Protein AF-A0A6C0J4E0-F1 (afdb_monomer_lite)

pLDDT: mean 93.94, std 6.94, range [52.5, 98.69]

Organism: NCBI:txid1070528

Foldseek 3Di:
DQPDDDDDPQAAEEECDLVCCPPPRHHYNVCLHQLNFDFAPPLFPPADTAGGLLLVLQLQFAAPVQADPVRHGDPVSVVLSNVSSVDNGRDNHSDDPVVCVVRPDSLFGPFGWTAANVRHIATHGPLLSVLVSLVSSLVGVCPDPSLVVVLVCVVVVGHYDYDDDQDDDDPDQLCLSNDPVGDCDSSSSSVQVNPPPDPCPHNSNVVCVVPVVRPND

Radius of gyration: 17.71 Å; chains: 1; bounding box: 44×33×49 Å

Structure (mmCIF, N/CA/C/O backbone):
data_AF-A0A6C0J4E0-F1
#
_entry.id   AF-A0A6C0J4E0-F1
#
loop_
_atom_site.group_PDB
_atom_site.id
_atom_site.type_symbol
_atom_site.label_atom_id
_atom_site.label_alt_id
_atom_site.label_comp_id
_atom_site.label_asym_id
_atom_site.label_entity_id
_atom_site.label_seq_id
_atom_site.pdbx_PDB_ins_code
_atom_site.Cartn_x
_atom_site.Cartn_y
_atom_site.Cartn_z
_atom_site.occupancy
_atom_site.B_iso_or_equiv
_atom_site.auth_seq_id
_atom_site.auth_comp_id
_atom_site.auth_asym_id
_atom_site.auth_atom_id
_atom_site.pdbx_PDB_model_num
ATOM 1 N N . MET A 1 1 ? 11.889 3.993 15.673 1.00 52.50 1 MET A N 1
ATOM 2 C CA . MET A 1 1 ? 10.922 3.679 16.752 1.00 52.50 1 MET A CA 1
ATOM 3 C C . MET A 1 1 ? 9.775 4.676 16.636 1.00 52.50 1 MET A C 1
ATOM 5 O O . MET A 1 1 ? 10.080 5.827 16.351 1.00 52.50 1 MET A O 1
ATOM 9 N N . ILE A 1 2 ? 8.501 4.274 16.756 1.00 63.59 2 ILE A N 1
ATOM 10 C CA . ILE A 1 2 ? 7.420 5.275 16.875 1.00 63.59 2 ILE A CA 1
ATOM 11 C C . ILE A 1 2 ? 7.646 5.957 18.225 1.00 63.59 2 ILE A C 1
ATOM 13 O O . ILE A 1 2 ? 7.682 5.264 19.242 1.00 63.59 2 ILE A O 1
ATOM 17 N N . LYS A 1 3 ? 7.894 7.274 18.226 1.00 65.75 3 LYS A N 1
ATOM 18 C CA . LYS A 1 3 ? 7.983 8.061 19.468 1.00 65.75 3 LYS A CA 1
ATOM 19 C C . LYS A 1 3 ? 6.662 7.913 20.227 1.00 65.75 3 LYS A C 1
ATOM 21 O O . LYS A 1 3 ? 5.637 7.745 19.576 1.00 65.75 3 LYS A O 1
ATOM 26 N N . ASN A 1 4 ? 6.687 7.954 21.562 1.00 75.31 4 ASN A N 1
ATOM 27 C CA . ASN A 1 4 ? 5.479 7.832 22.388 1.00 75.31 4 ASN A CA 1
ATOM 28 C C . ASN A 1 4 ? 4.365 8.717 21.811 1.00 75.31 4 ASN A C 1
ATOM 30 O O . ASN A 1 4 ? 4.537 9.940 21.793 1.00 75.31 4 ASN A O 1
ATOM 34 N N . PRO A 1 5 ? 3.297 8.122 21.250 1.00 77.38 5 PRO A N 1
ATOM 35 C CA . PRO A 1 5 ? 2.274 8.902 20.586 1.00 77.38 5 PRO A CA 1
ATOM 36 C C . PRO A 1 5 ? 1.629 9.829 21.602 1.00 77.38 5 PRO A C 1
ATOM 38 O O . PRO A 1 5 ? 1.446 9.468 22.766 1.00 77.38 5 PRO A O 1
ATOM 41 N N . LYS A 1 6 ? 1.303 11.043 21.162 1.00 80.12 6 LYS A N 1
ATOM 42 C CA . LYS A 1 6 ? 0.608 12.000 22.012 1.00 80.12 6 LYS A CA 1
ATOM 43 C C . LYS A 1 6 ? -0.726 11.380 22.425 1.00 80.12 6 LYS A C 1
ATOM 45 O O . LYS A 1 6 ? -1.528 11.027 21.566 1.00 80.12 6 LYS A O 1
ATOM 50 N N . TYR A 1 7 ? -0.950 11.249 23.728 1.00 84.62 7 TYR A N 1
ATOM 51 C CA . TYR A 1 7 ? -2.262 10.886 24.241 1.00 84.62 7 TYR A CA 1
ATOM 52 C C . TYR A 1 7 ? -3.247 12.014 23.921 1.00 84.62 7 TYR A C 1
ATOM 54 O O . TYR A 1 7 ? -2.979 13.183 24.214 1.00 84.62 7 TYR A O 1
ATOM 62 N N . ILE A 1 8 ? -4.367 11.659 23.298 1.00 89.31 8 ILE A N 1
ATOM 63 C CA . ILE A 1 8 ? -5.458 12.578 22.985 1.00 89.31 8 ILE A CA 1
ATOM 64 C C . ILE A 1 8 ? -6.643 12.139 23.838 1.00 89.31 8 ILE A C 1
ATOM 66 O O . ILE A 1 8 ? -7.128 11.016 23.707 1.00 89.31 8 ILE A O 1
ATOM 70 N N . VAL A 1 9 ? -7.080 13.012 24.747 1.00 91.50 9 VAL A N 1
ATOM 71 C CA . VAL A 1 9 ? -8.207 12.729 25.644 1.00 91.50 9 VAL A CA 1
ATOM 72 C C . VAL A 1 9 ? -9.435 12.359 24.812 1.00 91.50 9 VAL A C 1
ATOM 74 O O . VAL A 1 9 ? -9.783 13.066 23.869 1.00 91.50 9 VAL A O 1
ATOM 77 N N . GLY A 1 10 ? -10.078 11.244 25.162 1.00 93.81 10 GLY A N 1
ATOM 78 C CA . GLY A 1 10 ? -11.272 10.750 24.472 1.00 93.81 10 GLY A CA 1
ATOM 79 C C . GLY A 1 10 ? -11.001 9.915 23.217 1.00 93.81 10 GLY A C 1
ATOM 80 O O . GLY A 1 10 ? -11.966 9.510 22.572 1.00 93.81 10 GLY A O 1
ATOM 81 N N . TYR A 1 11 ? -9.734 9.635 22.883 1.00 96.44 11 TYR A N 1
ATOM 82 C CA . TYR A 1 11 ? -9.351 8.784 21.754 1.00 96.44 11 TYR A CA 1
ATOM 83 C C . TYR A 1 11 ? -8.631 7.512 22.209 1.00 96.44 11 TYR A C 1
ATOM 85 O O . TYR A 1 11 ? -7.735 7.540 23.054 1.00 96.44 11 TYR A O 1
ATOM 93 N N . LEU A 1 12 ? -8.980 6.392 21.580 1.00 96.50 12 LEU A N 1
ATOM 94 C CA . LEU A 1 12 ? -8.250 5.135 21.677 1.00 96.50 12 LEU A CA 1
ATOM 95 C C . LEU A 1 12 ? -7.149 5.106 20.614 1.00 96.50 12 LEU A C 1
ATOM 97 O O . LEU A 1 12 ? -7.438 5.131 19.418 1.00 96.50 12 LEU A O 1
ATOM 101 N N . ASN A 1 13 ? -5.889 4.993 21.035 1.00 96.38 13 ASN A N 1
ATOM 102 C CA . ASN A 1 13 ? -4.791 4.746 20.102 1.00 96.38 13 ASN A CA 1
ATOM 103 C C . ASN A 1 13 ? -4.938 3.363 19.457 1.00 96.38 13 ASN A C 1
ATOM 105 O O . ASN A 1 13 ? -5.142 2.369 20.154 1.00 96.38 13 ASN A O 1
ATOM 109 N N . VAL A 1 14 ? -4.783 3.300 18.139 1.00 97.12 14 VAL A N 1
ATOM 110 C CA . VAL A 1 14 ? -4.830 2.082 17.327 1.00 97.12 14 VAL A CA 1
ATOM 111 C C . VAL A 1 14 ? -3.492 1.922 16.617 1.00 97.12 14 VAL A C 1
ATOM 113 O O . VAL A 1 14 ? -3.022 2.849 15.962 1.00 97.12 14 VAL A O 1
ATOM 116 N N . PHE A 1 15 ? -2.875 0.749 16.732 1.00 96.88 15 PHE A N 1
ATOM 117 C CA . PHE A 1 15 ? -1.539 0.468 16.212 1.00 96.88 15 PHE A CA 1
ATOM 118 C C . PHE A 1 15 ? -1.577 -0.663 15.169 1.00 96.88 15 PHE A C 1
ATOM 120 O O . PHE A 1 15 ? -1.377 -1.828 15.531 1.00 96.88 15 PHE A O 1
ATOM 127 N N . PRO A 1 16 ? -1.769 -0.349 13.872 1.00 96.56 16 PRO A N 1
ATOM 128 C CA . PRO A 1 16 ? -1.853 -1.358 12.809 1.00 96.56 16 PRO A CA 1
ATOM 129 C C . PRO A 1 16 ? -0.488 -1.946 12.412 1.00 96.56 16 PRO A C 1
ATOM 131 O O . PRO A 1 16 ? -0.392 -2.840 11.577 1.00 96.56 16 PRO A O 1
ATOM 134 N N . ASN A 1 17 ? 0.608 -1.450 12.989 1.00 94.81 17 ASN A N 1
ATOM 135 C CA . ASN A 1 17 ? 1.957 -1.795 12.551 1.00 94.81 17 ASN A CA 1
ATOM 136 C C . ASN A 1 17 ? 2.414 -3.121 13.178 1.00 94.81 17 ASN A C 1
ATOM 138 O O . ASN A 1 17 ? 2.298 -3.322 14.387 1.00 94.81 17 ASN A O 1
ATOM 142 N N . TYR A 1 18 ? 3.062 -3.970 12.371 1.00 92.38 18 TYR A N 1
ATOM 143 C CA . TYR A 1 18 ? 3.492 -5.335 12.719 1.00 92.38 18 TYR A CA 1
ATOM 144 C C . TYR A 1 18 ? 4.122 -5.503 14.116 1.00 92.38 18 TYR A C 1
ATOM 146 O O . TYR A 1 18 ? 3.858 -6.471 14.819 1.00 92.38 18 TYR A O 1
ATOM 154 N N . ARG A 1 19 ? 4.965 -4.553 14.542 1.00 91.31 19 ARG A N 1
ATOM 155 C CA . ARG A 1 19 ? 5.743 -4.645 15.793 1.00 91.31 19 ARG A CA 1
ATOM 156 C C . ARG A 1 19 ? 5.019 -4.126 17.039 1.00 91.31 19 ARG A C 1
ATOM 158 O O . ARG A 1 19 ? 5.605 -4.147 18.115 1.00 91.31 19 ARG A O 1
ATOM 165 N N . HIS A 1 20 ? 3.798 -3.612 16.914 1.00 91.62 20 HIS A N 1
ATOM 166 C CA . HIS A 1 20 ? 3.123 -2.890 17.999 1.00 91.62 20 HIS A CA 1
ATOM 167 C C . HIS A 1 20 ? 1.915 -3.631 18.580 1.00 91.62 20 HIS A C 1
ATOM 169 O O . HIS A 1 20 ? 1.164 -3.047 19.354 1.00 91.62 20 HIS A O 1
ATOM 175 N N . ASN A 1 21 ? 1.766 -4.926 18.283 1.00 92.69 21 ASN A N 1
ATOM 176 C CA . ASN A 1 21 ? 0.637 -5.717 18.774 1.00 92.69 21 ASN A CA 1
ATOM 177 C C . ASN A 1 21 ? 0.556 -5.789 20.311 1.00 92.69 21 ASN A C 1
ATOM 179 O O . ASN A 1 21 ? -0.525 -5.841 20.879 1.00 92.69 21 ASN A O 1
ATOM 183 N N . ALA A 1 22 ? 1.706 -5.771 20.994 1.00 92.31 22 ALA A N 1
ATOM 184 C CA . ALA A 1 22 ? 1.793 -5.911 22.450 1.00 92.31 22 ALA A CA 1
ATOM 185 C C . ALA A 1 22 ? 1.765 -4.575 23.222 1.00 92.31 22 ALA A C 1
ATOM 187 O O . ALA A 1 22 ? 2.018 -4.566 24.431 1.00 92.31 22 ALA A O 1
ATOM 188 N N . ARG A 1 23 ? 1.508 -3.443 22.547 1.00 90.56 23 ARG A N 1
ATOM 189 C CA . ARG A 1 23 ? 1.442 -2.132 23.207 1.00 90.56 23 ARG A CA 1
ATOM 190 C C . ARG A 1 23 ? 0.333 -2.110 24.260 1.00 90.56 23 ARG A C 1
ATOM 192 O O . ARG A 1 23 ? -0.728 -2.691 24.069 1.00 90.56 23 ARG A O 1
ATOM 199 N N . LYS A 1 24 ? 0.609 -1.460 25.392 1.00 91.56 24 LYS A N 1
ATOM 200 C CA . LYS A 1 24 ? -0.319 -1.353 26.534 1.00 91.56 24 LYS A CA 1
ATOM 201 C C . LYS A 1 24 ? -1.091 -0.035 26.557 1.00 91.56 24 LYS A C 1
ATOM 203 O O . LYS A 1 24 ? -2.079 0.078 27.266 1.00 91.56 24 LYS A O 1
ATOM 208 N N . ASP A 1 25 ? -0.649 0.941 25.774 1.00 91.88 25 ASP A N 1
ATOM 209 C CA . ASP A 1 25 ? -1.195 2.296 25.673 1.00 91.88 25 ASP A CA 1
ATOM 210 C C . ASP A 1 25 ? -2.172 2.468 24.494 1.00 91.88 25 ASP A C 1
ATOM 212 O O . ASP A 1 25 ? -2.360 3.571 23.978 1.00 91.88 25 ASP A O 1
ATOM 216 N N . GLY A 1 26 ? -2.777 1.370 24.039 1.00 94.25 26 GLY A N 1
ATOM 217 C CA . GLY A 1 26 ? -3.790 1.357 22.990 1.00 94.25 26 GLY A CA 1
ATOM 218 C C . GLY A 1 26 ? -4.072 -0.050 22.479 1.00 94.25 26 GLY A C 1
ATOM 219 O O . GLY A 1 26 ? -3.689 -1.043 23.094 1.00 94.25 26 GLY A O 1
ATOM 220 N N . TYR A 1 27 ? -4.754 -0.123 21.343 1.00 96.31 27 TYR A N 1
ATOM 221 C CA . TYR A 1 27 ? -5.160 -1.363 20.701 1.00 96.31 27 TYR A CA 1
ATOM 222 C C . TYR A 1 27 ? -4.174 -1.748 19.594 1.00 96.31 27 TYR A C 1
ATOM 224 O O . TYR A 1 27 ? -4.020 -1.031 18.604 1.00 96.31 27 TYR A O 1
ATOM 232 N N . GLY A 1 28 ? -3.484 -2.873 19.774 1.00 97.00 28 GLY A N 1
ATOM 233 C CA . GLY A 1 28 ? -2.619 -3.464 18.757 1.00 97.00 28 GLY A CA 1
ATOM 234 C C . GLY A 1 28 ? -3.421 -4.299 17.761 1.00 97.00 28 GLY A C 1
ATOM 235 O O . GLY A 1 28 ? -4.210 -5.146 18.166 1.00 97.00 28 GLY A O 1
ATOM 236 N N . CYS A 1 29 ? -3.205 -4.067 16.468 1.00 97.00 29 CYS A N 1
ATOM 237 C CA . CYS A 1 29 ? -3.894 -4.773 15.389 1.00 97.00 29 CYS A CA 1
ATOM 238 C C . CYS A 1 29 ? -2.925 -5.117 14.252 1.00 97.00 29 CYS A C 1
ATOM 240 O O . CYS A 1 29 ? -3.114 -4.725 13.103 1.00 97.00 29 CYS A O 1
ATOM 242 N N . SER A 1 30 ? -1.854 -5.855 14.568 1.00 96.44 30 SER A N 1
ATOM 243 C CA . SER A 1 30 ? -0.789 -6.161 13.599 1.00 96.44 30 SER A CA 1
ATOM 244 C C . SER A 1 30 ? -1.252 -6.952 12.372 1.00 96.44 30 SER A C 1
ATOM 246 O O . SER A 1 30 ? -0.547 -6.936 11.369 1.00 96.44 30 SER A O 1
ATOM 248 N N . GLU A 1 31 ? -2.418 -7.608 12.423 1.00 97.25 31 GLU A N 1
ATOM 249 C CA . GLU A 1 31 ? -3.055 -8.249 11.258 1.00 97.25 31 GLU A CA 1
ATOM 250 C C . GLU A 1 31 ? -3.329 -7.249 10.123 1.00 97.25 31 GLU A C 1
ATOM 252 O O . GLU A 1 31 ? -3.299 -7.628 8.960 1.00 97.25 31 GLU A O 1
ATOM 257 N N . LEU A 1 32 ? -3.529 -5.968 10.455 1.00 98.12 32 LEU A N 1
ATOM 258 C CA . LEU A 1 32 ? -3.713 -4.872 9.498 1.00 98.12 32 LEU A CA 1
ATOM 259 C C . LEU A 1 32 ? -2.393 -4.351 8.920 1.00 98.12 32 LEU A C 1
ATOM 261 O O . LEU A 1 32 ? -2.387 -3.404 8.133 1.00 98.12 32 LEU A O 1
ATOM 265 N N . SER A 1 33 ? -1.253 -4.919 9.310 1.00 97.81 33 SER A N 1
ATOM 266 C CA . SER A 1 33 ? 0.028 -4.506 8.758 1.00 97.81 33 SER A CA 1
ATOM 267 C C . SER A 1 33 ? 0.192 -5.059 7.339 1.00 97.81 33 SER A C 1
ATOM 269 O O . SER A 1 33 ? -0.024 -6.252 7.137 1.00 97.81 33 SER A O 1
ATOM 271 N N . PRO A 1 34 ? 0.729 -4.287 6.378 1.00 97.69 34 PRO A N 1
ATOM 272 C CA . PRO A 1 34 ? 1.110 -4.806 5.053 1.00 97.69 34 PRO A CA 1
ATOM 273 C C . PRO A 1 34 ? 2.087 -5.990 5.110 1.00 97.69 34 PRO A C 1
ATOM 275 O O . PRO A 1 34 ? 2.207 -6.773 4.174 1.00 97.69 34 PRO A O 1
ATOM 278 N N . LYS A 1 35 ? 2.796 -6.123 6.233 1.00 97.38 35 LYS A N 1
ATOM 279 C CA . LYS A 1 35 ? 3.703 -7.231 6.542 1.00 97.38 35 LYS A CA 1
ATOM 280 C C . LYS A 1 35 ? 2.989 -8.538 6.895 1.00 97.38 35 LYS A C 1
ATOM 282 O O . LYS A 1 35 ? 3.624 -9.586 6.865 1.00 97.38 35 LYS A O 1
ATOM 287 N N . SER A 1 36 ? 1.716 -8.451 7.267 1.00 97.69 36 SER A N 1
ATOM 288 C CA . SER A 1 36 ? 0.845 -9.567 7.639 1.00 97.69 36 SER A CA 1
ATOM 289 C C . SER A 1 36 ? -0.202 -9.864 6.569 1.00 97.69 36 SER A C 1
ATOM 291 O O . SER A 1 36 ? -0.572 -11.020 6.406 1.00 97.69 36 SER A O 1
ATOM 293 N N . LEU A 1 37 ? -0.661 -8.843 5.842 1.00 98.44 37 LEU A N 1
ATOM 294 C CA . LEU A 1 37 ? -1.637 -8.988 4.765 1.00 98.44 37 LEU A CA 1
ATOM 295 C C . LEU A 1 37 ? -1.020 -9.722 3.569 1.00 98.44 37 LEU A C 1
ATOM 297 O O . LEU A 1 37 ? 0.027 -9.319 3.064 1.00 98.44 37 LEU A O 1
ATOM 301 N N . GLY A 1 38 ? -1.679 -10.779 3.108 1.00 97.25 38 GLY A N 1
ATOM 302 C CA . GLY A 1 38 ? -1.293 -11.586 1.955 1.00 97.25 38 GLY A CA 1
ATOM 303 C C . GLY A 1 38 ? -1.903 -12.988 2.030 1.00 97.25 38 GLY A C 1
ATOM 304 O O . GLY A 1 38 ? -2.552 -13.313 3.028 1.00 97.25 38 GLY A O 1
ATOM 305 N N . PRO A 1 39 ? -1.676 -13.840 1.019 1.00 98.25 39 PRO A N 1
ATOM 306 C CA . PRO A 1 39 ? -0.889 -13.585 -0.195 1.00 98.25 39 PRO A CA 1
ATOM 307 C C . PRO A 1 39 ? -1.572 -12.627 -1.196 1.00 98.25 39 PRO A C 1
ATOM 309 O O . PRO A 1 39 ? -2.740 -12.289 -1.037 1.00 98.25 39 PRO A O 1
ATOM 312 N N . ILE A 1 40 ? -0.828 -12.179 -2.216 1.00 98.19 40 ILE A N 1
ATOM 313 C CA . ILE A 1 40 ? -1.311 -11.334 -3.323 1.00 98.19 40 ILE A CA 1
ATOM 314 C C . ILE A 1 40 ? -1.291 -12.112 -4.639 1.00 98.19 40 ILE A C 1
ATOM 316 O O . ILE A 1 40 ? -0.234 -12.284 -5.257 1.00 98.19 40 ILE A O 1
ATOM 320 N N . GLU A 1 41 ? -2.471 -12.530 -5.086 1.00 96.06 41 GLU A N 1
ATOM 321 C CA . GLU A 1 41 ? -2.688 -13.157 -6.391 1.00 96.06 41 GLU A CA 1
ATOM 322 C C . GLU A 1 41 ? -2.877 -12.078 -7.465 1.00 96.06 41 GLU A C 1
ATOM 324 O O . GLU A 1 41 ? -3.982 -11.624 -7.741 1.00 96.06 41 GLU A O 1
ATOM 329 N N . HIS A 1 42 ? -1.768 -11.621 -8.050 1.00 94.69 42 HIS A N 1
ATOM 330 C CA . HIS A 1 42 ? -1.764 -10.491 -8.988 1.00 94.69 42 HIS A CA 1
ATOM 331 C C . HIS A 1 42 ? -1.817 -10.887 -10.473 1.00 94.69 42 HIS A C 1
ATOM 333 O O . HIS A 1 42 ? -1.847 -10.003 -11.323 1.00 94.69 42 HIS A O 1
ATOM 339 N N . ASN A 1 43 ? -1.740 -12.183 -10.799 1.00 93.50 43 ASN A N 1
ATOM 340 C CA . ASN A 1 43 ? -1.833 -12.729 -12.166 1.00 93.50 43 ASN A CA 1
ATOM 341 C C . ASN A 1 43 ? -0.879 -12.111 -13.214 1.00 93.50 43 ASN A C 1
ATOM 343 O O . ASN A 1 43 ? -1.136 -12.181 -14.411 1.00 93.50 43 ASN A O 1
ATOM 347 N N . MET A 1 44 ? 0.249 -11.535 -12.782 1.00 95.25 44 MET A N 1
ATOM 348 C CA . MET A 1 44 ? 1.240 -10.975 -13.710 1.00 95.25 44 MET A CA 1
ATOM 349 C C . MET A 1 44 ? 2.066 -12.127 -14.290 1.00 95.25 44 MET A C 1
ATOM 351 O O . MET A 1 44 ? 2.589 -12.928 -13.506 1.00 95.25 44 MET A O 1
ATOM 355 N N . PRO A 1 45 ? 2.235 -12.211 -15.619 1.00 94.56 45 PRO A N 1
ATOM 356 C CA . PRO A 1 45 ? 2.979 -13.297 -16.242 1.00 94.56 45 PRO A CA 1
ATOM 357 C C . PRO A 1 45 ? 4.439 -13.312 -15.778 1.00 94.56 45 PRO A C 1
ATOM 359 O O . PRO A 1 45 ? 5.071 -12.274 -15.588 1.00 94.56 45 PRO A O 1
ATOM 362 N N . GLY A 1 46 ? 4.977 -14.517 -15.571 1.00 93.06 46 GLY A N 1
ATOM 363 C CA . GLY A 1 46 ? 6.374 -14.721 -15.173 1.00 93.06 46 GLY A CA 1
ATOM 364 C C . GLY A 1 46 ? 6.718 -14.318 -13.732 1.00 93.06 46 GLY A C 1
ATOM 365 O O . GLY A 1 46 ? 7.874 -14.451 -13.333 1.00 93.06 46 GLY A O 1
ATOM 366 N N . LEU A 1 47 ? 5.748 -13.860 -12.931 1.00 96.56 47 LEU A N 1
ATOM 367 C CA . LEU A 1 47 ? 5.948 -13.520 -11.522 1.00 96.56 47 LEU A CA 1
ATOM 368 C C . LEU A 1 47 ? 5.135 -14.448 -10.607 1.00 96.56 47 LEU A C 1
ATOM 370 O O . LEU A 1 47 ? 3.952 -14.674 -10.859 1.00 96.56 47 LEU A O 1
ATOM 374 N N . PRO A 1 48 ? 5.737 -14.981 -9.529 1.00 97.62 48 PRO A N 1
ATOM 375 C CA . PRO A 1 48 ? 5.011 -15.793 -8.562 1.00 97.62 48 PRO A CA 1
ATOM 376 C C . PRO A 1 48 ? 4.109 -14.919 -7.688 1.00 97.62 48 PRO A C 1
ATOM 378 O O . PRO A 1 48 ? 4.391 -13.742 -7.492 1.00 97.62 48 PRO A O 1
ATOM 381 N N . THR A 1 49 ? 3.100 -15.524 -7.063 1.00 98.00 49 THR A N 1
ATOM 382 C CA . THR A 1 49 ? 2.314 -14.878 -5.999 1.00 98.00 49 THR A CA 1
ATOM 383 C C . THR A 1 49 ? 3.232 -14.269 -4.934 1.00 98.00 49 THR A C 1
ATOM 385 O O . THR A 1 49 ? 4.150 -14.932 -4.440 1.00 98.00 49 THR A O 1
ATOM 388 N N . ALA A 1 50 ? 2.972 -13.018 -4.551 1.00 98.25 50 ALA A N 1
ATOM 389 C CA . ALA A 1 50 ? 3.703 -12.375 -3.466 1.00 98.25 50 ALA A CA 1
ATOM 390 C C . ALA A 1 50 ? 3.107 -12.789 -2.115 1.00 98.25 50 ALA A C 1
ATOM 392 O O . ALA A 1 50 ? 1.912 -12.632 -1.881 1.00 98.25 50 ALA A O 1
ATOM 393 N N . LEU A 1 51 ? 3.928 -13.298 -1.196 1.00 98.31 51 LEU A N 1
ATOM 394 C CA . LEU A 1 51 ? 3.428 -13.867 0.064 1.00 98.31 51 LEU A CA 1
ATOM 395 C C . LEU A 1 51 ? 2.907 -12.826 1.066 1.00 98.31 51 LEU A C 1
ATOM 397 O O . LEU A 1 51 ? 2.259 -13.193 2.041 1.00 98.31 51 LEU A O 1
ATOM 401 N N . ASN A 1 52 ? 3.204 -11.544 0.853 1.00 98.31 52 ASN A N 1
ATOM 402 C CA . ASN A 1 52 ? 2.660 -10.435 1.630 1.00 98.31 52 ASN A CA 1
ATOM 403 C C . ASN A 1 52 ? 2.654 -9.136 0.810 1.00 98.31 52 ASN A C 1
ATOM 405 O O . ASN A 1 52 ? 3.453 -8.967 -0.118 1.00 98.31 52 ASN A O 1
ATOM 409 N N . LEU A 1 53 ? 1.771 -8.213 1.186 1.00 98.38 53 LEU A N 1
ATOM 410 C CA . LEU A 1 53 ? 1.570 -6.922 0.533 1.00 98.38 53 LEU A CA 1
ATOM 411 C C . LEU A 1 53 ? 2.821 -6.035 0.589 1.00 98.38 53 LEU A C 1
ATOM 413 O O . LEU A 1 53 ? 3.124 -5.332 -0.374 1.00 98.38 53 LEU A O 1
ATOM 417 N N . GLU A 1 54 ? 3.580 -6.081 1.687 1.00 97.69 54 GLU A N 1
ATOM 418 C CA . GLU A 1 54 ? 4.841 -5.342 1.798 1.00 97.69 54 GLU A CA 1
ATOM 419 C C . GLU A 1 54 ? 5.824 -5.773 0.698 1.00 97.69 54 GLU A C 1
ATOM 421 O O . GLU A 1 54 ? 6.314 -4.933 -0.054 1.00 97.69 54 GLU A O 1
ATOM 426 N N . ASN A 1 55 ? 6.077 -7.073 0.540 1.00 98.12 55 ASN A N 1
ATOM 427 C CA . ASN A 1 55 ? 6.980 -7.579 -0.492 1.00 98.12 55 ASN A CA 1
ATOM 428 C C . ASN A 1 55 ? 6.425 -7.331 -1.899 1.00 98.12 55 ASN A C 1
ATOM 430 O O . ASN A 1 55 ? 7.188 -6.936 -2.781 1.00 98.12 55 ASN A O 1
ATOM 434 N N . PHE A 1 56 ? 5.114 -7.492 -2.104 1.00 98.19 56 PHE A N 1
ATOM 435 C CA . PHE A 1 56 ? 4.464 -7.143 -3.369 1.00 98.19 56 PHE A CA 1
ATOM 436 C C . PHE A 1 56 ? 4.802 -5.708 -3.798 1.00 98.19 56 PHE A C 1
ATOM 438 O O . PHE A 1 56 ? 5.275 -5.483 -4.916 1.00 98.19 56 PHE A O 1
ATOM 445 N N . HIS A 1 57 ? 4.647 -4.757 -2.874 1.00 96.81 57 HIS A N 1
ATOM 446 C CA . HIS A 1 57 ? 4.889 -3.342 -3.118 1.00 96.81 57 HIS A CA 1
ATOM 447 C C . HIS A 1 57 ? 6.381 -2.995 -3.228 1.00 96.81 57 HIS A C 1
ATOM 449 O O . HIS A 1 57 ? 6.782 -2.298 -4.157 1.00 96.81 57 HIS A O 1
ATOM 455 N N . GLN A 1 58 ? 7.234 -3.476 -2.318 1.00 96.00 58 GLN A N 1
ATOM 456 C CA . GLN A 1 58 ? 8.659 -3.116 -2.308 1.00 96.00 58 GLN A CA 1
ATOM 457 C C . GLN A 1 58 ? 9.417 -3.673 -3.513 1.00 96.00 58 GLN A C 1
ATOM 459 O O . GLN A 1 58 ? 10.273 -2.984 -4.067 1.00 96.00 58 GLN A O 1
ATOM 464 N N . TYR A 1 59 ? 9.103 -4.896 -3.945 1.00 97.38 59 TYR A N 1
ATOM 465 C CA . TYR A 1 59 ? 9.773 -5.522 -5.087 1.00 97.38 59 TYR A CA 1
ATOM 466 C C . TYR A 1 59 ? 9.156 -5.150 -6.442 1.00 97.38 59 TYR A C 1
ATOM 468 O O . TYR A 1 59 ? 9.729 -5.486 -7.476 1.00 97.38 59 TYR A O 1
ATOM 476 N N . ALA A 1 60 ? 8.048 -4.401 -6.457 1.00 96.81 60 ALA A N 1
ATOM 477 C CA . ALA A 1 60 ? 7.576 -3.724 -7.661 1.00 96.81 60 ALA A CA 1
ATOM 478 C C . ALA A 1 60 ? 8.379 -2.449 -7.978 1.00 96.81 60 ALA A C 1
ATOM 480 O O . ALA A 1 60 ? 8.372 -2.023 -9.127 1.00 96.81 60 ALA A O 1
ATOM 481 N N . LYS A 1 61 ? 9.071 -1.847 -7.000 1.00 95.75 61 LYS A N 1
ATOM 482 C CA . LYS A 1 61 ? 9.840 -0.599 -7.155 1.00 95.75 61 LYS A CA 1
ATOM 483 C C . LYS A 1 61 ? 11.184 -0.842 -7.832 1.00 95.75 61 LYS A C 1
ATOM 485 O O . LYS A 1 61 ? 11.880 -1.782 -7.452 1.00 95.75 61 LYS A O 1
ATOM 490 N N . PHE A 1 62 ? 11.582 0.035 -8.749 1.00 95.69 62 PHE A N 1
ATOM 491 C CA . PHE A 1 62 ? 12.878 -0.006 -9.430 1.00 95.69 62 PHE A CA 1
ATOM 492 C C . PHE A 1 62 ? 13.618 1.322 -9.273 1.00 95.69 62 PHE A C 1
ATOM 494 O O . PHE A 1 62 ? 13.058 2.399 -9.493 1.00 95.69 62 PHE A O 1
ATOM 501 N N . TRP A 1 63 ? 14.885 1.242 -8.875 1.00 93.81 63 TRP A N 1
ATOM 502 C CA . TRP A 1 63 ? 15.782 2.390 -8.746 1.00 93.81 63 TRP A CA 1
ATOM 503 C C . TRP A 1 63 ? 16.708 2.502 -9.958 1.00 93.81 63 TRP A C 1
ATOM 505 O O . TRP A 1 63 ? 16.941 1.525 -10.663 1.00 93.81 63 TRP A O 1
ATOM 515 N N . SER A 1 64 ? 17.281 3.687 -10.182 1.00 92.25 64 SER A N 1
ATOM 516 C CA . SER A 1 64 ? 18.104 3.970 -11.368 1.00 92.25 64 SER A CA 1
ATOM 517 C C . SER A 1 64 ? 19.322 3.053 -11.540 1.00 92.25 64 SER A C 1
ATOM 519 O O . SER A 1 64 ? 19.799 2.899 -12.654 1.00 92.25 64 SER A O 1
ATOM 521 N N . PHE A 1 65 ? 19.827 2.439 -10.466 1.00 92.06 65 PHE A N 1
ATOM 522 C CA . PHE A 1 65 ? 20.954 1.498 -10.518 1.00 92.06 65 PHE A CA 1
ATOM 523 C C . PHE A 1 65 ? 20.543 0.047 -10.819 1.00 92.06 65 PHE A C 1
ATOM 525 O O . PHE A 1 65 ? 21.399 -0.826 -10.923 1.00 92.06 65 PHE A O 1
ATOM 532 N N . GLU A 1 66 ? 19.244 -0.236 -10.911 1.00 94.62 66 GLU A N 1
ATOM 533 C CA . GLU A 1 66 ? 18.704 -1.582 -11.140 1.00 94.62 66 GLU A CA 1
ATOM 534 C C . GLU A 1 66 ? 18.226 -1.818 -12.573 1.00 94.62 66 GLU A C 1
ATOM 536 O O . GLU A 1 66 ? 17.694 -2.890 -12.889 1.00 94.62 66 GLU A O 1
ATOM 541 N N . ILE A 1 67 ? 18.379 -0.795 -13.406 1.00 95.25 67 ILE A N 1
ATOM 542 C CA . ILE A 1 67 ? 17.865 -0.711 -14.763 1.00 95.25 67 ILE A CA 1
ATOM 543 C C . ILE A 1 67 ? 19.011 -0.476 -15.746 1.00 95.25 67 ILE A C 1
ATOM 545 O O . ILE A 1 67 ? 20.069 0.035 -15.377 1.00 95.25 67 ILE A O 1
ATOM 549 N N . ASP A 1 68 ? 18.800 -0.870 -16.992 1.00 95.31 68 ASP A N 1
ATOM 550 C CA . ASP A 1 68 ? 19.749 -0.717 -18.084 1.00 95.31 68 ASP A CA 1
ATOM 551 C C . ASP A 1 68 ? 19.587 0.627 -18.824 1.00 95.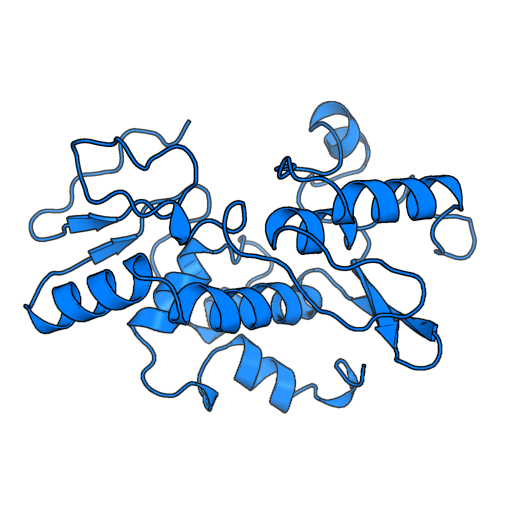31 68 ASP A C 1
ATOM 553 O O . ASP A 1 68 ? 18.811 1.509 -18.440 1.00 95.31 68 ASP A O 1
ATOM 557 N N . ILE A 1 69 ? 20.336 0.781 -19.919 1.00 94.19 69 ILE A N 1
ATOM 558 C CA . ILE A 1 69 ? 20.296 1.967 -20.785 1.00 94.19 69 ILE A CA 1
ATOM 559 C C . ILE A 1 69 ? 18.941 2.183 -21.479 1.00 94.19 69 ILE A C 1
ATOM 561 O O . ILE A 1 69 ? 18.657 3.299 -21.906 1.00 94.19 69 ILE A O 1
ATOM 565 N N . ASN A 1 70 ? 18.107 1.145 -21.572 1.00 95.25 70 ASN A N 1
ATOM 566 C CA . ASN A 1 70 ? 16.771 1.187 -22.163 1.00 95.25 70 ASN A CA 1
ATOM 567 C C . ASN A 1 70 ? 15.686 1.396 -21.098 1.00 95.25 70 ASN A C 1
ATOM 569 O O . ASN A 1 70 ? 14.496 1.247 -21.381 1.00 95.25 70 ASN A O 1
ATOM 573 N N . ASP A 1 71 ? 16.086 1.737 -19.869 1.00 94.56 71 ASP A N 1
ATOM 574 C CA . ASP A 1 71 ? 15.189 1.906 -18.734 1.00 94.56 71 ASP A CA 1
ATOM 575 C C . ASP A 1 71 ? 14.426 0.614 -18.395 1.00 94.56 71 ASP A C 1
ATOM 577 O O . ASP A 1 71 ? 13.272 0.657 -17.977 1.00 94.56 71 ASP A O 1
ATOM 581 N N . MET A 1 72 ? 15.042 -0.549 -18.610 1.00 96.38 72 MET A N 1
ATOM 582 C CA . MET A 1 72 ? 14.463 -1.856 -18.304 1.00 96.38 72 MET A CA 1
ATOM 583 C C . MET A 1 72 ? 15.227 -2.542 -17.172 1.00 96.38 72 MET A C 1
ATOM 585 O O . MET A 1 72 ? 16.437 -2.359 -17.051 1.00 96.38 72 MET A O 1
ATOM 589 N N . PRO A 1 73 ? 14.564 -3.336 -16.312 1.00 96.38 73 PRO A N 1
ATOM 590 C CA . PRO A 1 73 ? 15.259 -4.080 -15.271 1.00 96.38 73 PRO A CA 1
ATOM 591 C C . PRO A 1 73 ? 16.341 -5.002 -15.816 1.00 96.38 73 PRO A C 1
ATOM 593 O O . PRO A 1 73 ? 16.109 -5.736 -16.774 1.00 96.38 73 PRO A O 1
ATOM 596 N N . THR A 1 74 ? 17.475 -5.063 -15.126 1.00 96.56 74 THR A N 1
ATOM 597 C CA . THR A 1 74 ? 18.468 -6.106 -15.400 1.00 96.56 74 THR A CA 1
ATOM 598 C C . THR A 1 74 ? 17.946 -7.487 -14.980 1.00 96.56 74 THR A C 1
ATOM 600 O O . THR A 1 74 ? 17.107 -7.609 -14.078 1.00 96.56 74 THR A O 1
ATOM 603 N N . GLU A 1 75 ? 18.485 -8.557 -15.573 1.00 95.81 75 GLU A N 1
ATOM 604 C CA . GLU A 1 75 ? 18.117 -9.933 -15.203 1.00 95.81 75 GLU A CA 1
ATOM 605 C C . GLU A 1 75 ? 18.359 -10.235 -13.720 1.00 95.81 75 GLU A C 1
ATOM 607 O O . GLU A 1 75 ? 17.571 -10.939 -13.080 1.00 95.81 75 GLU A O 1
ATOM 612 N N . GLN A 1 76 ? 19.430 -9.677 -13.147 1.00 96.06 76 GLN A N 1
ATOM 613 C CA . GLN A 1 76 ? 19.729 -9.805 -11.724 1.00 96.06 76 GLN A CA 1
ATOM 614 C C . GLN A 1 76 ? 18.613 -9.191 -10.869 1.00 96.06 76 GLN A C 1
ATOM 616 O O . GLN A 1 76 ? 18.178 -9.799 -9.886 1.00 96.06 76 GLN A O 1
ATOM 621 N N . THR A 1 77 ? 18.114 -8.012 -11.250 1.00 96.06 77 THR A N 1
ATOM 622 C CA . THR A 1 77 ? 17.009 -7.357 -10.544 1.00 96.06 77 THR A CA 1
ATOM 623 C C . THR A 1 77 ? 15.715 -8.161 -10.665 1.00 96.06 77 THR A C 1
ATOM 625 O O . THR A 1 77 ? 14.995 -8.313 -9.674 1.00 96.06 77 THR A O 1
ATOM 628 N N . LEU A 1 78 ? 15.423 -8.729 -11.839 1.00 96.50 78 LEU A N 1
ATOM 629 C CA . LEU A 1 78 ? 14.244 -9.580 -12.040 1.00 96.50 78 LEU A CA 1
ATOM 630 C C . LEU A 1 78 ? 14.297 -10.846 -11.170 1.00 96.50 78 LEU A C 1
ATOM 632 O O . LEU A 1 78 ? 13.324 -11.158 -10.481 1.00 96.50 78 LEU A O 1
ATOM 636 N N . HIS A 1 79 ? 15.449 -11.518 -11.096 1.00 96.94 79 HIS A N 1
ATOM 637 C CA . HIS A 1 79 ? 15.642 -12.650 -10.183 1.00 96.94 79 HIS A CA 1
ATOM 638 C C . HIS A 1 79 ? 15.461 -12.251 -8.715 1.00 96.94 79 HIS A C 1
ATOM 640 O O . HIS A 1 79 ? 14.858 -12.990 -7.931 1.00 96.94 79 HIS A O 1
ATOM 646 N N . HIS A 1 80 ? 15.964 -11.078 -8.324 1.00 96.69 80 HIS A N 1
ATOM 647 C CA . HIS A 1 80 ? 15.787 -10.568 -6.967 1.00 96.69 80 HIS A CA 1
ATOM 648 C C . HIS A 1 80 ? 14.309 -10.295 -6.650 1.00 96.69 80 HIS A C 1
ATOM 650 O O . HIS A 1 80 ? 13.849 -10.642 -5.562 1.00 96.69 80 HIS A O 1
ATOM 656 N N . ARG A 1 81 ? 13.542 -9.758 -7.609 1.00 97.50 81 ARG A N 1
ATOM 657 C CA . ARG A 1 81 ? 12.089 -9.561 -7.486 1.00 97.50 81 ARG A CA 1
ATOM 658 C C . ARG A 1 81 ? 11.341 -10.869 -7.242 1.00 97.50 81 ARG A C 1
ATOM 660 O O . ARG A 1 81 ? 10.542 -10.927 -6.309 1.00 97.50 81 ARG A O 1
ATOM 667 N N . ILE A 1 82 ? 11.632 -11.915 -8.016 1.00 97.81 82 ILE A N 1
ATOM 668 C CA . ILE A 1 82 ? 11.017 -13.245 -7.848 1.00 97.81 82 ILE A CA 1
ATOM 669 C C . ILE A 1 82 ? 11.275 -13.782 -6.433 1.00 97.81 82 ILE A C 1
ATOM 671 O O . ILE A 1 82 ? 10.335 -14.166 -5.733 1.00 97.81 82 ILE A O 1
ATOM 675 N N . LYS A 1 83 ? 12.532 -13.725 -5.968 1.00 97.69 83 LYS A N 1
ATOM 676 C CA . LYS A 1 83 ? 12.900 -14.134 -4.599 1.00 97.69 83 LYS A CA 1
ATOM 677 C C . LYS A 1 83 ? 12.169 -13.314 -3.534 1.00 97.69 83 LYS A C 1
ATOM 679 O O . LYS A 1 83 ? 11.729 -13.864 -2.528 1.00 97.69 83 LYS A O 1
ATOM 684 N N . GLY A 1 84 ? 12.025 -12.010 -3.759 1.00 97.50 84 GLY A N 1
ATOM 685 C CA . GLY A 1 84 ? 11.303 -11.106 -2.871 1.00 97.50 84 GLY A CA 1
ATOM 686 C C . GLY A 1 84 ? 9.831 -11.469 -2.711 1.00 97.50 84 GLY A C 1
ATOM 687 O O . GLY A 1 84 ? 9.336 -11.547 -1.587 1.00 97.50 84 GLY A O 1
ATOM 688 N N . TYR A 1 85 ? 9.145 -11.754 -3.819 1.00 98.19 85 TYR A N 1
ATOM 689 C CA . TYR A 1 85 ? 7.738 -12.163 -3.812 1.00 98.19 85 TYR A CA 1
ATOM 690 C C . TYR A 1 85 ? 7.535 -13.491 -3.070 1.00 98.19 85 TYR A C 1
ATOM 692 O O . TYR A 1 85 ? 6.613 -13.609 -2.266 1.00 98.19 85 TYR A O 1
ATOM 700 N N . GLN A 1 86 ? 8.451 -14.446 -3.239 1.00 97.94 86 GLN A N 1
ATOM 701 C CA . GLN A 1 86 ? 8.413 -15.746 -2.556 1.00 97.94 86 GLN A CA 1
ATOM 702 C C . GLN A 1 86 ? 8.912 -15.708 -1.099 1.00 97.94 86 GLN A C 1
ATOM 704 O O . GLN A 1 86 ? 8.841 -16.715 -0.391 1.00 97.94 86 GLN A O 1
ATOM 709 N N . SER A 1 87 ? 9.425 -14.571 -0.619 1.00 97.62 87 SER A N 1
ATOM 710 C CA . SER A 1 87 ? 9.918 -14.452 0.753 1.00 97.62 87 SER A CA 1
ATOM 711 C C . SER A 1 87 ? 8.767 -14.341 1.753 1.00 97.62 87 SER A C 1
ATOM 713 O O . SER A 1 87 ? 7.927 -13.443 1.669 1.00 97.62 87 SER A O 1
ATOM 715 N N . LYS A 1 88 ? 8.790 -15.200 2.779 1.00 95.75 88 LYS A N 1
ATOM 716 C CA . LYS A 1 88 ? 7.907 -15.096 3.956 1.00 95.75 88 LYS A CA 1
ATOM 717 C C . LYS A 1 88 ? 8.294 -13.948 4.888 1.00 95.75 88 LYS A C 1
ATOM 719 O O . LYS A 1 88 ? 7.507 -13.570 5.747 1.00 95.75 88 LYS A O 1
ATOM 724 N N . ILE A 1 89 ? 9.513 -13.420 4.757 1.00 95.94 89 ILE A N 1
ATOM 725 C CA . ILE A 1 89 ? 10.010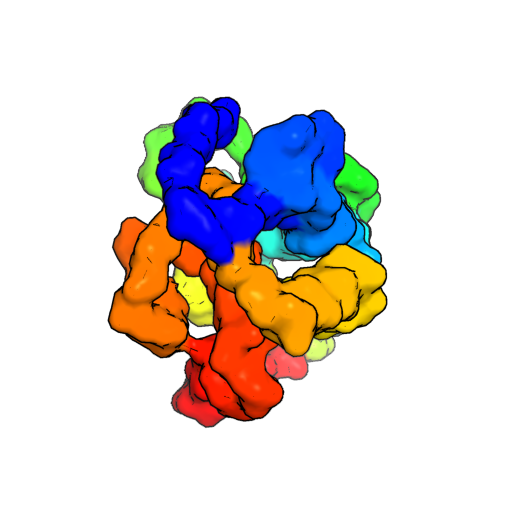 -12.330 5.595 1.00 95.94 89 ILE A CA 1
ATOM 726 C C . ILE A 1 89 ? 9.722 -11.006 4.870 1.00 95.94 89 ILE A C 1
ATOM 728 O O . ILE A 1 89 ? 10.313 -10.758 3.812 1.00 95.94 89 ILE A O 1
ATOM 732 N N . PRO A 1 90 ? 8.837 -10.148 5.410 1.00 94.38 90 PRO A N 1
ATOM 733 C CA . PRO A 1 90 ? 8.475 -8.879 4.791 1.00 94.38 90 PRO A CA 1
ATOM 734 C C . PRO A 1 90 ? 9.594 -7.842 4.949 1.00 94.38 90 PRO A C 1
ATOM 736 O O . PRO A 1 90 ? 9.873 -7.342 6.054 1.00 94.38 90 PRO A O 1
ATOM 739 N N . ALA A 1 91 ? 10.217 -7.473 3.833 1.00 89.75 91 ALA A N 1
ATOM 740 C CA . ALA A 1 91 ? 11.270 -6.469 3.784 1.00 89.75 91 ALA A CA 1
ATOM 741 C C . ALA A 1 91 ? 10.655 -5.066 3.867 1.00 89.75 91 ALA A C 1
ATOM 743 O O . ALA A 1 91 ? 9.842 -4.709 3.035 1.00 89.75 91 ALA A O 1
ATOM 744 N N . ARG A 1 92 ? 11.039 -4.243 4.858 1.00 85.31 92 ARG A N 1
ATOM 745 C CA . ARG A 1 92 ? 10.548 -2.844 4.936 1.00 85.31 92 ARG A CA 1
ATOM 746 C C . ARG A 1 92 ? 11.014 -2.009 3.733 1.00 85.31 92 ARG A C 1
ATOM 748 O O . ARG A 1 92 ? 10.318 -1.110 3.290 1.00 85.31 92 ARG A O 1
ATOM 755 N N . HIS A 1 93 ? 12.219 -2.294 3.256 1.00 88.06 93 HIS A N 1
ATOM 756 C CA . HIS A 1 93 ? 12.807 -1.712 2.060 1.00 88.06 93 HIS A CA 1
ATOM 757 C C . HIS A 1 93 ? 13.532 -2.837 1.325 1.00 88.06 93 HIS A C 1
ATOM 759 O O . HIS A 1 93 ? 14.118 -3.706 1.975 1.00 88.06 93 HIS A O 1
ATOM 765 N N . LYS A 1 94 ? 13.489 -2.819 -0.012 1.00 90.62 94 LYS A N 1
ATOM 766 C CA . LYS A 1 94 ? 14.200 -3.797 -0.851 1.00 90.62 94 LYS A CA 1
ATOM 767 C C . LYS A 1 94 ? 15.721 -3.710 -0.685 1.00 90.62 94 LYS A C 1
ATOM 769 O O . LYS A 1 94 ? 16.405 -4.724 -0.731 1.00 90.62 94 LYS A O 1
ATOM 774 N N . HIS A 1 95 ? 16.225 -2.499 -0.452 1.00 90.75 95 HIS A N 1
ATOM 775 C CA . HIS A 1 95 ? 17.639 -2.193 -0.237 1.00 90.75 95 HIS A CA 1
ATOM 776 C C . HIS A 1 95 ? 17.838 -1.466 1.090 1.00 90.75 95 HIS A C 1
ATOM 778 O O . HIS A 1 95 ? 16.896 -0.887 1.636 1.00 90.75 95 HIS A O 1
ATOM 784 N N . SER A 1 96 ? 19.065 -1.476 1.612 1.00 88.69 96 SER A N 1
ATOM 785 C CA . SER A 1 96 ? 19.405 -0.703 2.807 1.00 88.69 96 SER A CA 1
ATOM 786 C C . SER A 1 96 ? 19.335 0.804 2.536 1.00 88.69 96 SER A C 1
ATOM 788 O O . SER A 1 96 ? 19.572 1.266 1.418 1.00 88.69 96 SER A O 1
ATOM 790 N N . ASN A 1 97 ? 19.069 1.591 3.580 1.00 85.88 97 ASN A N 1
ATOM 791 C CA . ASN A 1 97 ? 19.028 3.053 3.474 1.00 85.88 97 ASN A CA 1
ATOM 792 C C . ASN A 1 97 ? 20.363 3.648 2.986 1.00 85.88 97 ASN A C 1
ATOM 794 O O . ASN A 1 97 ? 20.359 4.667 2.299 1.00 85.88 97 ASN A O 1
ATOM 798 N N . ASP A 1 98 ? 21.489 2.995 3.282 1.00 87.69 98 ASP A N 1
ATOM 799 C CA . ASP A 1 98 ? 22.822 3.426 2.838 1.00 87.69 98 ASP A CA 1
ATOM 800 C C . ASP A 1 98 ? 23.009 3.281 1.326 1.00 87.69 98 ASP A C 1
ATOM 802 O O . ASP A 1 98 ? 23.739 4.056 0.714 1.00 87.69 98 ASP A O 1
ATOM 806 N N . ILE A 1 99 ? 22.355 2.295 0.705 1.00 86.94 99 ILE A N 1
ATOM 807 C CA . ILE A 1 99 ? 22.329 2.168 -0.754 1.00 86.94 99 ILE A CA 1
ATOM 808 C C . ILE A 1 99 ? 21.365 3.205 -1.314 1.00 86.94 99 ILE A C 1
ATOM 810 O O . ILE A 1 99 ? 21.735 3.988 -2.181 1.00 86.94 99 ILE A O 1
ATOM 814 N N . LEU A 1 100 ? 20.141 3.242 -0.787 1.00 85.50 100 LEU A N 1
ATOM 815 C CA . LEU A 1 100 ? 19.074 4.080 -1.322 1.00 85.50 100 LEU A CA 1
ATOM 816 C C . LEU A 1 100 ? 19.416 5.576 -1.293 1.00 85.50 100 LEU A C 1
ATOM 818 O O . LEU A 1 100 ? 19.156 6.279 -2.265 1.00 85.50 100 LEU A O 1
ATOM 822 N N . SER A 1 101 ? 20.053 6.048 -0.220 1.00 83.25 101 SER A N 1
ATOM 823 C CA . SER A 1 101 ? 20.433 7.457 -0.061 1.00 83.25 101 SER A CA 1
ATOM 824 C C . SER A 1 101 ? 21.468 7.940 -1.085 1.00 83.25 101 SER A C 1
ATOM 826 O O . SER A 1 101 ? 21.497 9.127 -1.398 1.00 83.25 101 SER A O 1
ATOM 828 N N . LYS A 1 102 ? 22.273 7.039 -1.671 1.00 84.00 102 LYS A N 1
ATOM 829 C CA . LYS A 1 102 ? 23.237 7.379 -2.737 1.00 84.00 102 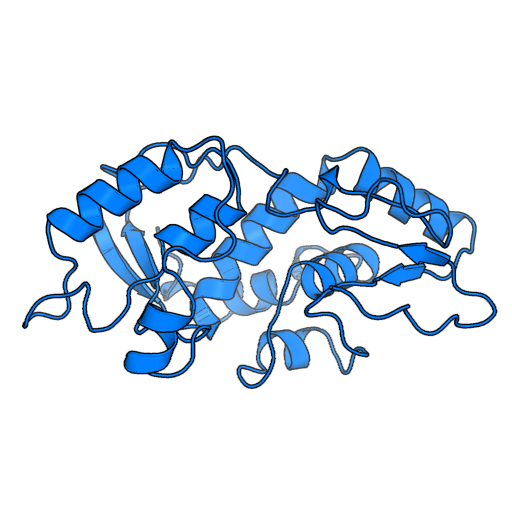LYS A CA 1
ATOM 830 C C . LYS A 1 102 ? 22.570 7.718 -4.067 1.00 84.00 102 LYS A C 1
ATOM 832 O O . LYS A 1 102 ? 23.187 8.367 -4.904 1.00 84.00 102 LYS A O 1
ATOM 837 N N . TYR A 1 103 ? 21.330 7.273 -4.263 1.00 77.56 103 TYR A N 1
ATOM 838 C CA . TYR A 1 103 ? 20.601 7.401 -5.526 1.00 77.56 103 TYR A CA 1
ATOM 839 C C . TYR A 1 103 ? 19.349 8.276 -5.398 1.00 77.56 103 TYR A C 1
ATOM 841 O O . TYR A 1 103 ? 18.480 8.240 -6.268 1.00 77.56 103 TYR A O 1
ATOM 849 N N . GLY A 1 104 ? 19.267 9.078 -4.332 1.00 72.12 104 GLY A N 1
ATOM 850 C CA . GLY A 1 104 ? 18.212 10.062 -4.112 1.00 72.12 104 GLY A CA 1
ATOM 851 C C . GLY A 1 104 ? 17.340 9.751 -2.898 1.00 72.12 104 GLY A C 1
ATOM 852 O O . GLY A 1 104 ? 17.805 9.265 -1.867 1.00 72.12 104 GLY A O 1
ATOM 853 N N . ASN A 1 105 ? 16.056 10.092 -2.997 1.00 71.00 105 ASN A N 1
ATOM 854 C CA . ASN A 1 105 ? 15.108 9.872 -1.912 1.00 71.00 105 ASN A CA 1
ATOM 855 C C . ASN A 1 105 ? 14.817 8.370 -1.766 1.00 71.00 105 ASN A C 1
ATOM 857 O O . ASN A 1 105 ? 14.338 7.723 -2.696 1.00 71.00 105 ASN A O 1
ATOM 861 N N . VAL A 1 106 ? 15.050 7.831 -0.566 1.00 70.00 106 VAL A N 1
ATOM 862 C CA . VAL A 1 106 ? 14.861 6.408 -0.238 1.00 70.00 106 VAL A CA 1
ATOM 863 C C . VAL A 1 106 ? 13.447 5.886 -0.520 1.00 70.00 106 VAL A C 1
ATOM 865 O O . VAL A 1 106 ? 13.260 4.688 -0.724 1.00 70.00 106 VAL A O 1
ATOM 868 N N . ASN A 1 107 ? 12.462 6.785 -0.565 1.00 68.69 107 ASN A N 1
ATOM 869 C CA . ASN A 1 107 ? 11.060 6.472 -0.814 1.00 68.69 107 ASN A CA 1
ATOM 870 C C . ASN A 1 107 ? 10.603 6.755 -2.253 1.00 68.69 107 ASN A C 1
ATOM 872 O O . ASN A 1 107 ? 9.473 6.404 -2.586 1.00 68.69 107 ASN A O 1
ATOM 876 N N . ALA A 1 108 ? 11.444 7.360 -3.097 1.00 76.25 108 ALA A N 1
ATOM 877 C CA . ALA A 1 108 ? 11.104 7.718 -4.471 1.00 76.25 108 ALA A CA 1
ATOM 878 C C . ALA A 1 108 ? 11.866 6.815 -5.459 1.00 76.25 108 ALA A C 1
ATOM 880 O O . ALA A 1 108 ? 12.972 7.159 -5.880 1.00 76.25 108 ALA A O 1
ATOM 881 N N . PRO A 1 109 ? 11.325 5.631 -5.805 1.00 91.06 109 PRO A N 1
ATOM 882 C CA . PRO A 1 109 ? 11.873 4.843 -6.903 1.00 91.06 109 PRO A CA 1
ATOM 883 C C . PRO A 1 109 ? 11.720 5.603 -8.225 1.00 91.06 109 PRO A C 1
ATOM 885 O O . PRO A 1 109 ? 10.909 6.524 -8.327 1.00 91.06 109 PRO A O 1
ATOM 888 N N . LYS A 1 110 ? 12.453 5.181 -9.260 1.00 93.00 110 LYS A N 1
ATOM 889 C CA . LYS A 1 110 ? 12.291 5.750 -10.603 1.00 93.00 110 LYS A CA 1
ATOM 890 C C . LYS A 1 110 ? 10.899 5.440 -11.157 1.00 93.00 110 LYS A C 1
ATOM 892 O O . LYS A 1 110 ? 10.228 6.324 -11.673 1.00 93.00 110 LYS A O 1
ATOM 897 N N . TYR A 1 111 ? 10.470 4.190 -11.008 1.00 96.38 111 TYR A N 1
ATOM 898 C CA . TYR A 1 111 ? 9.114 3.735 -11.304 1.00 96.38 111 TYR A CA 1
ATOM 899 C C . TYR A 1 111 ? 8.805 2.447 -10.533 1.00 96.38 111 TYR A C 1
ATOM 901 O O . TYR A 1 111 ? 9.694 1.805 -9.963 1.00 96.38 111 TYR A O 1
ATOM 909 N N . SER A 1 112 ? 7.536 2.048 -10.536 1.00 97.00 112 SER A N 1
ATOM 910 C CA . SER A 1 112 ? 7.114 0.688 -10.199 1.00 97.00 112 SER A CA 1
ATOM 911 C C . SER A 1 112 ? 6.727 -0.069 -11.466 1.00 97.00 112 SER A C 1
ATOM 913 O O . SER A 1 112 ? 6.082 0.500 -12.340 1.00 97.00 112 SER A O 1
ATOM 915 N N . LEU A 1 113 ? 7.126 -1.333 -11.585 1.00 97.56 113 LEU A N 1
ATOM 916 C CA . LEU A 1 113 ? 6.906 -2.138 -12.786 1.00 97.56 113 LEU A CA 1
ATOM 917 C C . LEU A 1 113 ? 5.834 -3.194 -12.559 1.00 97.56 113 LEU A C 1
ATOM 919 O O . LEU A 1 113 ? 5.989 -4.049 -11.684 1.00 97.56 113 LEU A O 1
ATOM 923 N N . TYR A 1 114 ? 4.821 -3.208 -13.409 1.00 97.06 114 TYR A N 1
ATOM 924 C CA . TYR A 1 114 ? 3.832 -4.280 -13.491 1.00 97.06 114 TYR A CA 1
ATOM 925 C C . TYR A 1 114 ? 3.771 -4.804 -14.922 1.00 97.06 114 TYR A C 1
ATOM 927 O O . TYR A 1 114 ? 4.378 -4.226 -15.822 1.00 97.06 114 TYR A O 1
ATOM 935 N N . TYR A 1 115 ? 3.070 -5.912 -15.120 1.00 95.31 115 TYR A N 1
ATOM 936 C CA . TYR A 1 115 ? 2.919 -6.532 -16.429 1.00 95.31 115 TYR A CA 1
ATOM 937 C C . TYR A 1 115 ? 1.446 -6.728 -16.734 1.00 95.31 115 TYR A C 1
ATOM 939 O O . TYR A 1 115 ? 0.687 -7.133 -15.853 1.00 95.31 115 TYR A O 1
ATOM 947 N N . ARG A 1 116 ? 1.076 -6.464 -17.985 1.00 93.62 116 ARG A N 1
ATOM 948 C CA . ARG A 1 116 ? -0.205 -6.902 -18.532 1.00 93.62 116 ARG A CA 1
ATOM 949 C C . ARG A 1 116 ? -0.251 -8.420 -18.661 1.00 93.62 116 ARG A C 1
ATOM 951 O O . ARG A 1 116 ? 0.787 -9.082 -18.662 1.00 93.62 116 ARG A O 1
ATOM 958 N N . SER A 1 117 ? -1.450 -8.955 -18.842 1.00 91.75 117 SER A N 1
ATOM 959 C CA . SER A 1 117 ? -1.713 -10.366 -19.145 1.00 91.75 117 SER A CA 1
ATOM 960 C C . SER A 1 117 ? -0.939 -10.889 -20.366 1.00 91.75 117 SER A C 1
ATOM 962 O O . SER A 1 117 ? -0.536 -12.050 -20.372 1.00 91.75 117 SER A O 1
ATOM 964 N N . ASP A 1 118 ? -0.656 -10.035 -21.355 1.00 93.56 118 ASP A N 1
ATOM 965 C CA . ASP A 1 118 ? 0.161 -10.357 -22.537 1.00 93.56 118 ASP A CA 1
ATOM 966 C C . ASP A 1 118 ? 1.685 -10.251 -22.306 1.00 93.56 118 ASP A C 1
ATOM 968 O O . ASP A 1 118 ? 2.475 -10.525 -23.209 1.00 93.56 118 ASP A O 1
ATOM 972 N N . GLY A 1 119 ? 2.116 -9.864 -21.102 1.00 93.88 119 GLY A N 1
ATOM 973 C CA . GLY A 1 119 ? 3.522 -9.670 -20.750 1.00 93.88 119 GLY A CA 1
ATOM 974 C C . GLY A 1 119 ? 4.067 -8.270 -21.025 1.00 93.88 119 GLY A C 1
ATOM 975 O O . GLY A 1 119 ? 5.235 -8.015 -20.730 1.00 93.88 119 GLY A O 1
ATOM 976 N N . THR A 1 120 ? 3.254 -7.340 -21.532 1.00 94.31 120 THR A N 1
ATOM 977 C CA . THR A 1 120 ? 3.686 -5.959 -21.776 1.00 94.31 120 THR A CA 1
ATOM 978 C C . THR A 1 120 ? 4.060 -5.269 -20.458 1.00 94.31 120 THR A C 1
ATOM 980 O O . THR A 1 120 ? 3.226 -5.204 -19.547 1.00 94.31 120 THR A O 1
ATOM 983 N N . PRO A 1 121 ? 5.284 -4.718 -20.329 1.00 95.44 121 PRO A N 1
ATOM 984 C CA . PRO A 1 121 ? 5.696 -3.995 -19.134 1.00 95.44 121 PRO A CA 1
ATOM 985 C C . PRO A 1 121 ? 5.003 -2.631 -19.044 1.00 95.44 121 PRO A C 1
ATOM 987 O O . PRO A 1 121 ? 5.018 -1.844 -19.989 1.00 95.44 121 PRO A O 1
ATOM 990 N N . LEU A 1 122 ? 4.463 -2.318 -17.869 1.00 96.38 122 LEU A N 1
ATOM 991 C CA . LEU A 1 122 ? 3.864 -1.029 -17.534 1.00 96.38 122 LEU A CA 1
ATOM 992 C C . LEU A 1 122 ? 4.628 -0.387 -16.376 1.00 96.38 122 LEU A C 1
ATOM 994 O O . LEU A 1 122 ? 4.781 -0.980 -15.302 1.00 96.38 122 LEU A O 1
ATOM 998 N N . LYS A 1 123 ? 5.112 0.833 -16.605 1.00 97.19 123 LYS A N 1
ATOM 999 C CA . LYS A 1 123 ? 5.855 1.627 -15.625 1.00 97.19 123 LYS A CA 1
ATOM 1000 C C . LYS A 1 123 ? 4.919 2.655 -15.013 1.00 97.19 123 LYS A C 1
ATOM 1002 O O . LYS A 1 123 ? 4.317 3.434 -15.737 1.00 97.19 123 LYS A O 1
ATOM 1007 N N . TYR A 1 124 ? 4.852 2.659 -13.691 1.00 97.19 124 TYR A N 1
ATOM 1008 C CA . TYR A 1 124 ? 3.997 3.551 -12.922 1.00 97.19 124 TYR A CA 1
ATOM 1009 C C . TYR A 1 124 ? 4.842 4.505 -12.093 1.00 97.19 124 TYR A C 1
ATOM 1011 O O . TYR A 1 124 ? 5.811 4.094 -11.441 1.00 97.19 124 TYR A O 1
ATOM 1019 N N . SER A 1 125 ? 4.442 5.768 -12.076 1.00 95.81 125 SER A N 1
ATOM 1020 C CA . SER A 1 125 ? 4.983 6.775 -11.177 1.00 95.81 125 SER A CA 1
ATOM 1021 C C . SER A 1 125 ? 4.679 6.439 -9.712 1.00 95.81 125 SER A C 1
ATOM 1023 O O . SER A 1 125 ? 3.934 5.510 -9.380 1.00 95.81 125 SER A O 1
ATOM 1025 N N . TYR A 1 126 ? 5.261 7.219 -8.799 1.00 93.31 126 TYR A N 1
ATOM 1026 C CA . TYR A 1 126 ? 4.998 7.067 -7.371 1.00 93.31 126 TYR A CA 1
ATOM 1027 C C . TYR A 1 126 ? 3.508 7.218 -7.031 1.00 93.31 126 TYR A C 1
ATOM 1029 O O . TYR A 1 126 ? 2.997 6.435 -6.232 1.00 93.31 126 TYR A O 1
ATOM 1037 N N . LEU A 1 127 ? 2.815 8.179 -7.656 1.00 95.94 127 LEU A N 1
ATOM 1038 C CA . LEU A 1 127 ? 1.385 8.407 -7.449 1.00 95.94 127 LEU A CA 1
ATOM 1039 C C . LEU A 1 127 ? 0.559 7.257 -8.026 1.00 95.94 127 LEU A C 1
ATOM 1041 O O . LEU A 1 127 ? -0.230 6.649 -7.309 1.00 95.94 127 LEU A O 1
ATOM 1045 N N . GLU A 1 128 ? 0.784 6.913 -9.292 1.00 97.12 128 GLU A N 1
ATOM 1046 C CA . GLU A 1 128 ? -0.031 5.913 -9.987 1.00 97.12 128 GLU A CA 1
ATOM 1047 C C . GLU A 1 128 ? 0.091 4.529 -9.331 1.00 97.12 128 GLU A C 1
ATOM 1049 O O . GLU A 1 128 ? -0.887 3.784 -9.252 1.00 97.12 128 GLU A O 1
ATOM 1054 N N . CYS A 1 129 ? 1.268 4.186 -8.788 1.00 96.38 129 CYS A N 1
ATOM 1055 C CA . CYS A 1 129 ? 1.474 2.900 -8.124 1.00 96.38 129 CYS A CA 1
ATOM 1056 C C . CYS A 1 129 ? 0.735 2.768 -6.778 1.00 96.38 129 CYS A C 1
ATOM 1058 O O . CYS A 1 129 ? 0.564 1.642 -6.297 1.00 96.38 129 CYS A O 1
ATOM 1060 N N . ARG A 1 130 ? 0.283 3.883 -6.169 1.00 96.50 130 ARG A N 1
ATOM 1061 C CA . ARG A 1 130 ? -0.498 3.860 -4.916 1.00 96.50 130 ARG A CA 1
ATOM 1062 C C . ARG A 1 130 ? -1.774 3.048 -5.083 1.00 96.50 130 ARG A C 1
ATOM 1064 O O . ARG A 1 130 ? -2.157 2.370 -4.132 1.00 96.50 130 ARG A O 1
ATOM 1071 N N . TYR A 1 131 ? -2.370 3.063 -6.279 1.00 97.81 131 TYR A N 1
ATOM 1072 C CA . TYR A 1 131 ? -3.579 2.307 -6.587 1.00 97.81 131 TYR A CA 1
ATOM 1073 C C . TYR A 1 131 ? -3.433 0.831 -6.211 1.00 97.81 131 TYR A C 1
ATOM 1075 O O . TYR A 1 131 ? -4.210 0.341 -5.400 1.00 97.81 131 TYR A O 1
ATOM 1083 N N . PHE A 1 132 ? -2.398 0.145 -6.708 1.00 97.81 132 PHE A N 1
ATOM 1084 C CA . PHE A 1 132 ? -2.208 -1.284 -6.441 1.00 97.81 132 PHE A CA 1
ATOM 1085 C C . PHE A 1 132 ? -2.065 -1.574 -4.949 1.00 97.81 132 PHE A C 1
ATOM 1087 O O . PHE A 1 132 ? -2.684 -2.499 -4.432 1.00 97.81 132 PHE A O 1
ATOM 1094 N N . TYR A 1 133 ? -1.273 -0.768 -4.241 1.00 97.88 133 TYR A N 1
ATOM 1095 C CA . TYR A 1 133 ? -1.093 -0.938 -2.804 1.00 97.88 133 TYR A CA 1
ATOM 1096 C C . TYR A 1 133 ? -2.410 -0.760 -2.043 1.00 97.88 133 TYR A C 1
ATOM 1098 O O . TYR A 1 133 ? -2.763 -1.615 -1.236 1.00 97.88 133 TYR A O 1
ATOM 1106 N N . CYS A 1 134 ? -3.140 0.325 -2.314 1.00 98.56 134 CYS A N 1
ATOM 1107 C CA . CYS A 1 134 ? -4.386 0.632 -1.618 1.00 98.56 134 CYS A CA 1
ATOM 1108 C C . CYS A 1 134 ? -5.483 -0.380 -1.955 1.00 98.56 134 CYS A C 1
ATOM 1110 O O . CYS A 1 134 ? -6.176 -0.832 -1.052 1.00 98.56 134 CYS A O 1
ATOM 1112 N N . HIS A 1 135 ? -5.587 -0.786 -3.221 1.00 98.12 135 HIS A N 1
ATOM 1113 C CA . HIS A 1 135 ? -6.557 -1.771 -3.683 1.00 98.12 135 HIS A CA 1
ATOM 1114 C C . HIS A 1 135 ? -6.349 -3.132 -3.009 1.00 98.12 135 HIS A C 1
ATOM 1116 O O . HIS A 1 135 ? -7.275 -3.686 -2.426 1.00 98.12 135 HIS A O 1
ATOM 1122 N N . TYR A 1 136 ? -5.123 -3.663 -3.000 1.00 98.56 136 TYR A N 1
ATOM 1123 C CA . TYR A 1 136 ? -4.874 -4.931 -2.312 1.00 98.56 136 TYR A CA 1
ATOM 1124 C C . TYR A 1 136 ? -4.958 -4.808 -0.788 1.00 98.56 136 TYR A C 1
ATOM 1126 O O . TYR A 1 136 ? -5.370 -5.757 -0.123 1.00 98.56 136 TYR A O 1
ATOM 1134 N N . TYR A 1 137 ? -4.595 -3.654 -0.220 1.00 98.69 137 TYR A N 1
ATOM 1135 C CA . TYR A 1 137 ? -4.819 -3.398 1.200 1.00 98.69 137 TYR A CA 1
ATOM 1136 C C . TYR A 1 137 ? -6.313 -3.437 1.532 1.00 98.69 137 TYR A C 1
ATOM 1138 O O . TYR A 1 137 ? -6.685 -4.108 2.483 1.00 98.69 137 TYR A O 1
ATOM 1146 N N . GLU A 1 138 ? -7.164 -2.772 0.748 1.00 98.44 138 GLU A N 1
ATOM 1147 C CA . GLU A 1 138 ? -8.626 -2.804 0.877 1.00 98.44 138 GLU A CA 1
ATOM 1148 C C . GLU A 1 138 ? -9.149 -4.243 0.870 1.00 98.44 138 GLU A C 1
ATOM 1150 O O . GLU A 1 138 ? -9.779 -4.664 1.843 1.00 98.44 138 GLU A O 1
ATOM 1155 N N . LEU A 1 139 ? -8.833 -5.009 -0.180 1.00 98.25 139 LEU A N 1
ATOM 1156 C CA . LEU A 1 139 ? -9.318 -6.382 -0.344 1.00 98.25 139 LEU A CA 1
ATOM 1157 C C . LEU A 1 139 ? -8.931 -7.290 0.829 1.00 98.25 139 LEU A C 1
ATOM 1159 O O . LEU A 1 139 ? -9.721 -8.126 1.254 1.00 98.25 139 LEU A O 1
ATOM 1163 N N . LEU A 1 140 ? -7.716 -7.140 1.361 1.00 98.56 140 LEU A N 1
ATOM 1164 C CA . LEU A 1 140 ? -7.213 -8.023 2.412 1.00 98.56 140 LEU A CA 1
ATOM 1165 C C . LEU A 1 140 ? -7.562 -7.544 3.820 1.00 98.56 140 LEU A C 1
ATOM 1167 O O . LEU A 1 140 ? -7.906 -8.352 4.681 1.00 98.56 140 LEU A O 1
ATOM 1171 N N . ALA A 1 141 ? -7.444 -6.243 4.087 1.00 98.50 141 ALA A N 1
ATOM 1172 C CA . ALA A 1 141 ? -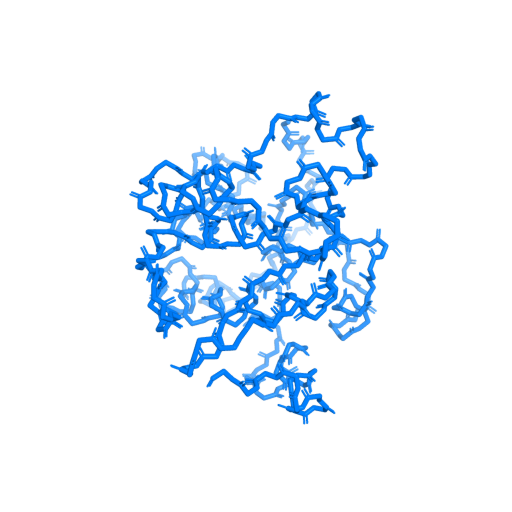7.647 -5.688 5.420 1.00 98.50 141 ALA A CA 1
ATOM 1173 C C . ALA A 1 141 ? -9.104 -5.833 5.859 1.00 98.50 141 ALA A C 1
ATOM 1175 O O . ALA A 1 141 ? -9.346 -6.182 7.017 1.00 98.50 141 ALA A O 1
ATOM 1176 N N . THR A 1 142 ? -10.053 -5.624 4.941 1.00 98.06 142 THR A N 1
ATOM 1177 C CA . THR A 1 142 ? -11.497 -5.699 5.220 1.00 98.06 142 THR A CA 1
ATOM 1178 C C . THR A 1 142 ? -11.948 -7.084 5.690 1.00 98.06 142 THR A C 1
ATOM 1180 O O . THR A 1 142 ? -12.887 -7.202 6.483 1.00 98.06 142 THR A O 1
ATOM 1183 N N . GLU A 1 143 ? -11.211 -8.131 5.316 1.00 98.12 143 GL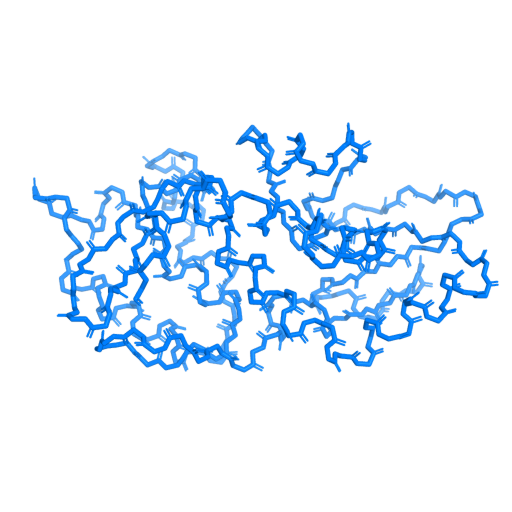U A N 1
ATOM 1184 C CA . GLU A 1 143 ? -11.495 -9.498 5.746 1.00 98.12 143 GLU A CA 1
ATOM 1185 C C . GLU A 1 143 ? -10.976 -9.843 7.145 1.00 98.12 143 GLU A C 1
ATOM 1187 O O . GLU A 1 143 ? -11.476 -10.779 7.785 1.00 98.12 143 GLU A O 1
ATOM 1192 N N . THR A 1 144 ? -10.029 -9.067 7.673 1.00 98.38 144 THR A N 1
ATOM 1193 C CA . THR A 1 144 ? -9.406 -9.348 8.972 1.00 98.38 144 THR A CA 1
ATOM 1194 C C . THR A 1 144 ? -10.371 -9.159 10.145 1.00 98.38 144 THR A C 1
ATOM 1196 O O . THR A 1 144 ? -11.276 -8.319 10.134 1.00 98.38 144 THR A O 1
ATOM 1199 N N . LYS A 1 145 ? -10.135 -9.910 11.228 1.00 98.19 145 LYS A N 1
ATOM 1200 C CA . LYS A 1 145 ? -10.859 -9.716 12.496 1.00 98.19 145 LYS A CA 1
ATOM 1201 C C . LYS A 1 145 ? -10.579 -8.334 13.072 1.00 98.19 145 LYS A C 1
ATOM 1203 O O . LYS A 1 145 ? -11.494 -7.673 13.551 1.00 98.19 145 LYS A O 1
ATOM 1208 N N . SER A 1 146 ? -9.328 -7.894 12.972 1.00 98.12 146 SER A N 1
ATOM 1209 C CA . SER A 1 146 ? -8.896 -6.579 13.430 1.00 98.12 146 SER A CA 1
ATOM 1210 C C . SER A 1 146 ? -9.681 -5.433 12.781 1.00 98.12 146 SER A C 1
ATOM 1212 O O . SER A 1 146 ? -10.134 -4.545 13.494 1.00 98.12 146 SER A O 1
ATOM 1214 N N . TYR A 1 147 ? -9.906 -5.450 11.462 1.00 98.50 147 TYR A N 1
ATOM 1215 C CA . TYR A 1 147 ? -10.711 -4.414 10.798 1.00 98.50 147 TYR A CA 1
ATOM 1216 C C . TYR A 1 147 ? -12.165 -4.415 11.285 1.00 98.50 147 TYR A C 1
ATOM 1218 O O . TYR A 1 147 ? -12.701 -3.371 11.665 1.00 98.50 147 TYR A O 1
ATOM 1226 N N . LYS A 1 148 ? -12.782 -5.602 11.342 1.00 98.56 148 LYS A N 1
ATOM 1227 C CA . LYS A 1 148 ? -14.163 -5.790 11.816 1.00 98.56 148 LYS A CA 1
ATOM 1228 C C . LYS A 1 148 ? -14.333 -5.289 13.260 1.00 98.56 148 LYS A C 1
ATOM 1230 O O . LYS A 1 148 ? -15.330 -4.640 13.572 1.00 98.56 148 LYS A O 1
ATOM 1235 N N . GLU A 1 149 ? -13.332 -5.508 14.111 1.00 98.50 149 GLU A N 1
ATOM 1236 C CA . GLU A 1 149 ? -13.294 -4.995 15.484 1.00 98.50 149 GLU A CA 1
ATOM 1237 C C . GLU A 1 149 ? -13.182 -3.462 15.537 1.00 98.50 149 GLU A C 1
ATOM 1239 O O . GLU A 1 149 ? -13.875 -2.828 16.330 1.00 98.50 149 GLU A O 1
ATOM 1244 N N . LEU A 1 150 ? -12.367 -2.831 14.683 1.00 98.56 150 LEU A N 1
ATOM 1245 C CA . LEU A 1 150 ? -12.292 -1.363 14.627 1.00 98.56 150 LEU A CA 1
ATOM 1246 C C . LEU A 1 150 ? -13.635 -0.740 14.223 1.00 98.56 150 LEU A C 1
ATOM 1248 O O . LEU A 1 150 ? -14.078 0.212 14.865 1.00 98.56 150 LEU A O 1
ATOM 1252 N N . LEU A 1 151 ? -14.321 -1.311 13.227 1.00 98.38 151 LEU A N 1
ATOM 1253 C CA . LEU A 1 151 ? -15.678 -0.889 12.864 1.00 98.38 151 LEU A CA 1
ATOM 1254 C C . LEU A 1 151 ? -16.661 -1.061 14.027 1.00 98.38 151 LEU A C 1
ATOM 1256 O O . LEU A 1 151 ? -17.502 -0.192 14.260 1.00 98.38 151 LEU A O 1
ATOM 1260 N N . HIS A 1 152 ? -16.562 -2.166 14.771 1.00 98.44 152 HIS A N 1
ATOM 1261 C CA . HIS A 1 152 ? -17.392 -2.388 15.951 1.00 98.44 152 HIS A CA 1
ATOM 1262 C C . HIS A 1 152 ? -17.158 -1.315 17.023 1.00 98.44 152 HIS A C 1
ATOM 1264 O O . HIS A 1 152 ? -18.122 -0.740 17.525 1.00 98.44 152 HIS A O 1
ATOM 1270 N N . LYS A 1 153 ? -15.898 -0.964 17.308 1.00 98.38 153 LYS A N 1
ATOM 1271 C CA . LYS A 1 153 ? -15.555 0.110 18.253 1.00 98.38 153 LYS A CA 1
ATOM 1272 C C . LYS A 1 153 ? -16.115 1.464 17.819 1.00 98.38 153 LYS A C 1
ATOM 1274 O O . LYS A 1 153 ? -16.692 2.168 18.643 1.00 98.38 153 LYS A O 1
ATOM 1279 N N . ILE A 1 154 ? -16.020 1.811 16.535 1.00 98.19 154 ILE A N 1
ATOM 1280 C CA . ILE A 1 154 ? -16.631 3.045 16.009 1.00 98.19 154 ILE A CA 1
ATOM 1281 C C . ILE A 1 154 ? -18.146 3.037 16.259 1.00 98.19 154 ILE A C 1
ATOM 1283 O O . ILE A 1 154 ? -18.687 4.010 16.779 1.00 98.19 154 ILE A O 1
ATOM 1287 N N . LYS A 1 155 ? -18.832 1.918 15.983 1.00 97.88 155 LYS A N 1
ATOM 1288 C CA . LYS A 1 155 ? -20.277 1.768 16.249 1.00 97.88 155 LYS A CA 1
ATOM 1289 C C . LYS A 1 155 ? -20.637 1.880 17.734 1.00 97.88 155 LYS A C 1
ATOM 1291 O O . LYS A 1 155 ? -21.739 2.308 18.055 1.00 97.88 155 LYS A O 1
ATOM 1296 N N . GLN A 1 156 ? -19.723 1.520 18.632 1.00 98.12 156 GLN A N 1
ATOM 1297 C CA . GLN A 1 156 ? -19.872 1.693 20.081 1.00 98.12 156 GLN A CA 1
ATOM 1298 C C . GLN A 1 156 ? -19.561 3.123 20.567 1.00 98.12 156 GLN A C 1
ATOM 1300 O O . GLN A 1 156 ? -19.626 3.381 21.766 1.00 98.12 156 GLN A O 1
ATOM 1305 N N . GLY A 1 157 ? -19.225 4.052 19.666 1.00 97.75 157 GLY A N 1
ATOM 1306 C CA . GLY A 1 157 ? -18.942 5.450 19.996 1.00 97.75 157 GLY A CA 1
ATOM 1307 C C . GLY A 1 157 ? -17.486 5.737 20.368 1.00 97.75 157 GLY A C 1
ATOM 1308 O O . GLY A 1 157 ? -17.197 6.799 20.916 1.00 97.75 157 GLY A O 1
ATOM 1309 N N . TYR A 1 158 ? -16.552 4.821 20.089 1.00 98.00 158 TYR A N 1
ATOM 1310 C CA . TYR A 1 158 ? -15.128 5.093 20.291 1.00 98.00 158 TYR A CA 1
ATOM 1311 C C . TYR A 1 158 ? -14.601 6.057 19.224 1.00 98.00 158 TYR A C 1
ATOM 1313 O O . TYR A 1 158 ? -14.768 5.818 18.028 1.00 98.00 158 TYR A O 1
ATOM 1321 N N . ASN A 1 159 ? -13.843 7.069 19.652 1.00 97.12 159 ASN A N 1
ATOM 1322 C CA . ASN A 1 159 ? -12.980 7.827 18.749 1.00 97.12 159 ASN A CA 1
ATOM 1323 C C . ASN A 1 159 ? -11.641 7.097 18.617 1.00 97.12 159 ASN A C 1
ATOM 1325 O O . ASN A 1 159 ? -10.982 6.809 19.620 1.00 97.12 159 ASN A O 1
ATOM 1329 N N . LEU A 1 160 ? -11.227 6.787 17.392 1.00 97.00 160 LEU A N 1
ATOM 1330 C CA . LEU A 1 160 ? -9.983 6.067 17.129 1.00 97.00 160 LEU A CA 1
ATOM 1331 C C . LEU A 1 160 ? -8.893 7.034 16.664 1.00 97.00 160 LEU A C 1
ATOM 1333 O O . LEU A 1 160 ? -9.123 7.871 15.797 1.00 97.00 160 LEU A O 1
ATOM 1337 N N . ASN A 1 161 ? -7.692 6.895 17.220 1.00 96.25 161 ASN A N 1
ATOM 1338 C CA . ASN A 1 161 ? -6.489 7.585 16.767 1.00 96.25 161 ASN A CA 1
ATOM 1339 C C . ASN A 1 161 ? -5.553 6.559 16.121 1.00 96.25 161 ASN A C 1
ATOM 1341 O O . ASN A 1 161 ? -4.913 5.777 16.825 1.00 96.25 161 ASN A O 1
ATOM 1345 N N . ILE A 1 162 ? -5.492 6.526 14.789 1.00 96.31 162 ILE A N 1
ATOM 1346 C CA . ILE A 1 162 ? -4.614 5.605 14.058 1.00 96.31 162 ILE A CA 1
ATOM 1347 C C . ILE A 1 162 ? -3.177 6.116 14.168 1.00 96.31 162 ILE A C 1
ATOM 1349 O O . ILE A 1 162 ? -2.841 7.189 13.672 1.00 96.31 162 ILE A O 1
ATOM 1353 N N . VAL A 1 163 ? -2.317 5.336 14.819 1.00 94.62 163 VAL A N 1
ATOM 1354 C CA . VAL A 1 163 ? -0.932 5.706 15.106 1.00 94.62 163 VAL A CA 1
ATOM 1355 C C . VAL A 1 163 ? 0.029 4.821 14.331 1.00 94.62 163 VAL A C 1
ATOM 1357 O O . VAL A 1 163 ? 0.072 3.601 14.509 1.00 94.62 163 VAL A O 1
ATOM 1360 N N . GLY A 1 164 ? 0.901 5.459 13.558 1.00 92.69 164 GLY A N 1
ATOM 1361 C CA . GLY A 1 164 ? 1.879 4.760 12.744 1.00 92.69 164 GLY A CA 1
ATOM 1362 C C . GLY A 1 164 ? 3.060 5.624 12.316 1.00 92.69 164 GLY A C 1
ATOM 1363 O O . GLY A 1 164 ? 3.222 6.742 12.801 1.00 92.69 164 GLY A O 1
ATOM 1364 N N . TYR A 1 165 ? 3.937 5.081 11.468 1.00 89.44 165 TYR A N 1
ATOM 1365 C CA . TYR A 1 165 ? 5.157 5.796 11.053 1.00 89.44 165 TYR A CA 1
ATOM 1366 C C . TYR A 1 165 ? 4.850 6.900 10.046 1.00 89.44 165 TYR A C 1
ATOM 1368 O O . TYR A 1 165 ? 5.465 7.960 10.119 1.00 89.44 165 TYR A O 1
ATOM 1376 N N . ASP A 1 166 ? 3.889 6.634 9.164 1.00 88.25 166 ASP A N 1
ATOM 1377 C CA . ASP A 1 166 ? 3.489 7.513 8.068 1.00 88.25 166 ASP A CA 1
ATOM 1378 C C . ASP A 1 166 ? 2.138 8.195 8.355 1.00 88.25 166 ASP A C 1
ATOM 1380 O O . ASP A 1 166 ? 1.521 8.772 7.465 1.00 88.25 166 ASP A O 1
ATOM 1384 N N . GLY A 1 167 ? 1.671 8.133 9.609 1.00 90.94 167 GLY A N 1
ATOM 1385 C CA . GLY A 1 167 ? 0.432 8.766 10.049 1.00 90.94 167 GLY A CA 1
ATOM 1386 C C . GLY A 1 167 ? 0.590 10.273 10.258 1.00 90.94 167 GLY A C 1
ATOM 1387 O O . GLY A 1 167 ? 1.539 10.727 10.899 1.00 90.94 167 GLY A O 1
ATOM 1388 N N . TYR A 1 168 ? -0.370 11.048 9.760 1.00 93.06 168 TYR A N 1
ATOM 1389 C CA . TYR A 1 168 ? -0.476 12.492 9.976 1.00 93.06 168 TYR A CA 1
ATOM 1390 C C . TYR A 1 168 ? -1.951 12.920 10.043 1.00 93.06 168 TYR A C 1
ATOM 1392 O O . TYR A 1 168 ? -2.825 12.147 9.645 1.00 93.06 168 TYR A O 1
ATOM 1400 N N . PRO A 1 169 ? -2.257 14.121 10.577 1.00 92.62 169 PRO A N 1
ATOM 1401 C CA . PRO A 1 169 ? -3.630 14.608 10.659 1.00 92.62 169 PRO A CA 1
ATOM 1402 C C . PRO A 1 169 ? -4.293 14.699 9.277 1.00 92.62 169 PRO A C 1
ATOM 1404 O O . PRO A 1 169 ? -3.657 15.203 8.345 1.00 92.62 169 PRO A O 1
ATOM 1407 N N . PRO A 1 170 ? -5.554 14.257 9.137 1.00 92.25 170 PRO A N 1
ATOM 1408 C CA . PRO A 1 170 ? -6.226 14.251 7.850 1.00 92.25 170 PRO A CA 1
ATOM 1409 C C . PRO A 1 170 ? -6.565 15.668 7.374 1.00 92.25 170 PRO A C 1
ATOM 1411 O O . PRO A 1 170 ? -7.048 16.489 8.151 1.00 92.25 170 PRO A O 1
ATOM 1414 N N . SER A 1 171 ? -6.342 15.937 6.085 1.00 92.69 171 SER A N 1
ATOM 1415 C CA . SER A 1 171 ? -6.705 17.202 5.418 1.00 92.69 171 SER A CA 1
ATOM 1416 C C . SER A 1 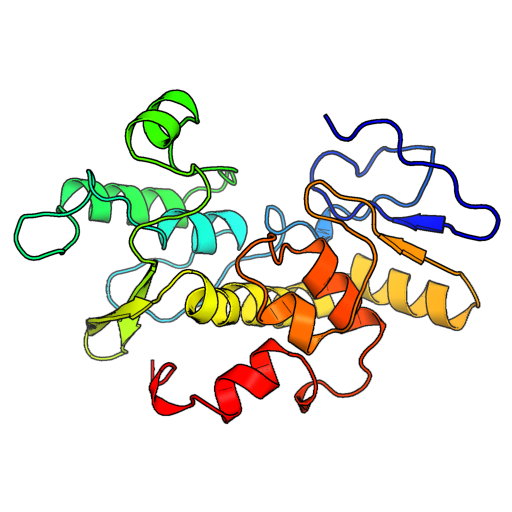171 ? -7.726 17.034 4.284 1.00 92.69 171 SER A C 1
ATOM 1418 O O . SER A 1 171 ? -8.044 18.012 3.619 1.00 92.69 171 SER A O 1
ATOM 1420 N N . GLY A 1 172 ? -8.215 15.808 4.064 1.00 95.25 172 GLY A N 1
ATOM 1421 C CA . GLY A 1 172 ? -9.113 15.429 2.966 1.00 95.25 172 GLY A CA 1
ATOM 1422 C C . GLY A 1 172 ? -8.635 14.153 2.260 1.00 95.25 172 GLY A C 1
ATOM 1423 O O . GLY A 1 172 ? -7.436 13.949 2.072 1.00 95.25 172 GLY A O 1
ATOM 1424 N N . HIS A 1 173 ? -9.545 13.224 1.953 1.00 97.12 173 HIS A N 1
ATOM 1425 C CA . HIS A 1 173 ? -9.161 11.882 1.495 1.00 97.12 173 HIS A CA 1
ATOM 1426 C C . HIS A 1 173 ? -8.470 11.883 0.128 1.00 97.12 173 HIS A C 1
ATOM 1428 O O . HIS A 1 173 ? -7.456 11.198 -0.033 1.00 97.12 173 HIS A O 1
ATOM 1434 N N . ILE A 1 174 ? -9.009 12.635 -0.835 1.00 97.56 174 ILE A N 1
ATOM 1435 C CA . ILE A 1 174 ? -8.464 12.696 -2.194 1.00 97.56 174 ILE A CA 1
ATOM 1436 C C . ILE A 1 174 ? -7.210 13.569 -2.240 1.00 97.56 174 ILE A C 1
ATOM 1438 O O . ILE A 1 174 ? -6.222 13.190 -2.859 1.00 97.56 174 ILE A O 1
ATOM 1442 N N . GLU A 1 175 ? -7.190 14.672 -1.494 1.00 97.38 175 GLU A N 1
ATOM 1443 C CA . GLU A 1 175 ? -6.054 15.585 -1.391 1.00 97.38 175 GLU A CA 1
ATOM 1444 C C . GLU A 1 175 ? -4.831 14.861 -0.830 1.00 97.38 175 GLU A C 1
ATOM 1446 O O . GLU A 1 175 ? -3.747 14.938 -1.401 1.00 97.38 175 GLU A O 1
ATOM 1451 N N . MET A 1 176 ? -5.009 14.088 0.247 1.00 97.19 176 MET A N 1
ATOM 1452 C CA . MET A 1 176 ? -3.931 13.270 0.807 1.00 97.19 176 MET A CA 1
ATOM 1453 C C . MET A 1 176 ? -3.459 12.187 -0.170 1.00 97.19 176 MET A C 1
ATOM 1455 O O . MET A 1 176 ? -2.263 11.909 -0.246 1.00 97.19 176 MET A O 1
ATOM 1459 N N . TYR A 1 177 ? -4.377 11.571 -0.922 1.00 97.88 177 TYR A N 1
ATOM 1460 C CA . TYR A 1 177 ? -4.025 10.545 -1.906 1.00 97.88 177 TYR A CA 1
ATOM 1461 C C . TYR A 1 177 ? -3.232 11.114 -3.087 1.00 97.88 177 TYR A C 1
ATOM 1463 O O . TYR A 1 177 ? -2.332 10.440 -3.588 1.00 97.88 177 TYR A O 1
ATOM 1471 N N . LEU A 1 178 ? -3.523 12.345 -3.511 1.00 97.25 178 LEU A N 1
ATOM 1472 C CA . LEU A 1 178 ? -2.825 13.027 -4.603 1.00 97.25 178 LEU A CA 1
ATOM 1473 C C . LEU A 1 178 ? -1.526 13.717 -4.152 1.00 97.25 178 LEU A C 1
ATOM 1475 O O . LEU A 1 178 ? -0.637 13.941 -4.973 1.00 97.25 178 LEU A O 1
ATOM 1479 N N . ASP A 1 179 ? -1.376 14.024 -2.860 1.00 96.00 179 ASP A N 1
ATOM 1480 C CA . ASP A 1 179 ? -0.173 14.653 -2.310 1.00 96.00 179 ASP A CA 1
ATOM 1481 C C . ASP A 1 179 ? 1.029 13.690 -2.347 1.00 96.00 179 ASP A C 1
ATOM 1483 O O . ASP A 1 179 ? 1.162 12.761 -1.541 1.00 96.00 179 ASP A O 1
ATOM 1487 N N . ILE A 1 180 ? 1.932 13.919 -3.302 1.00 93.69 180 ILE A N 1
ATOM 1488 C CA . ILE A 1 180 ? 3.183 13.162 -3.448 1.00 93.69 180 ILE A CA 1
ATOM 1489 C C . ILE A 1 180 ? 4.291 13.635 -2.498 1.00 93.69 180 ILE A C 1
ATOM 1491 O O . ILE A 1 180 ? 5.315 12.961 -2.389 1.00 93.69 180 ILE A O 1
ATOM 1495 N N . SER A 1 181 ? 4.114 14.770 -1.810 1.00 92.00 181 SER A N 1
ATOM 1496 C CA . SER A 1 181 ? 5.099 15.286 -0.848 1.00 92.00 181 SER A CA 1
ATOM 1497 C C . SER A 1 181 ? 5.093 14.509 0.471 1.00 92.00 181 SER A C 1
ATOM 1499 O O . SER A 1 181 ? 6.071 14.541 1.223 1.00 92.00 181 SER A O 1
ATOM 1501 N N . LYS A 1 182 ? 4.009 13.772 0.738 1.00 91.56 182 LYS A N 1
ATOM 1502 C CA . LYS A 1 182 ? 3.825 12.933 1.922 1.00 91.56 182 LYS A CA 1
ATOM 1503 C C . LYS A 1 182 ? 3.567 11.483 1.525 1.00 91.56 182 LYS A C 1
ATOM 1505 O O . LYS A 1 182 ? 3.022 11.221 0.452 1.00 91.56 182 LYS A O 1
ATOM 1510 N N . PRO A 1 183 ? 3.932 10.515 2.378 1.00 91.44 183 PRO A N 1
ATOM 1511 C CA . PRO A 1 183 ? 3.533 9.134 2.164 1.00 91.44 183 PRO A CA 1
ATOM 1512 C C . PRO A 1 183 ? 2.007 8.989 2.247 1.00 91.44 183 PRO A C 1
ATOM 1514 O O . PRO A 1 183 ? 1.347 9.642 3.051 1.00 91.44 183 PRO A O 1
ATOM 1517 N N . TYR A 1 184 ? 1.449 8.083 1.449 1.00 95.12 184 TYR A N 1
ATOM 1518 C CA . TYR A 1 184 ? 0.081 7.591 1.621 1.00 95.12 184 TYR A CA 1
ATOM 1519 C C . TYR A 1 184 ? 0.156 6.123 2.050 1.00 95.12 184 TYR A C 1
ATOM 1521 O O . TYR A 1 184 ? -0.051 5.206 1.258 1.00 95.12 184 TYR A O 1
ATOM 1529 N N . GLY A 1 185 ? 0.623 5.921 3.286 1.00 93.75 185 GLY A N 1
ATOM 1530 C CA . GLY A 1 185 ? 0.845 4.600 3.877 1.00 93.75 185 GLY A CA 1
ATOM 1531 C C . GLY A 1 185 ? -0.447 3.931 4.346 1.00 93.75 185 GLY A C 1
ATOM 1532 O O . GLY A 1 185 ? -1.535 4.508 4.257 1.00 93.75 185 GLY A O 1
ATOM 1533 N N . HIS A 1 186 ? -0.335 2.715 4.891 1.00 96.31 186 HIS A N 1
ATOM 1534 C CA . HIS A 1 186 ? -1.493 1.945 5.362 1.00 96.31 186 HIS A CA 1
ATOM 1535 C C . HIS A 1 186 ? -2.293 2.657 6.451 1.00 96.31 186 HIS A C 1
ATOM 1537 O O . HIS A 1 186 ? -3.484 2.398 6.573 1.00 96.31 186 HIS A O 1
ATOM 1543 N N . GLU A 1 187 ? -1.694 3.566 7.222 1.00 97.06 187 GLU A N 1
ATOM 1544 C CA . GLU A 1 187 ? -2.439 4.380 8.182 1.00 97.06 187 GLU A CA 1
ATOM 1545 C C . GLU A 1 187 ? -3.495 5.264 7.492 1.00 97.06 187 GLU A C 1
ATOM 1547 O O . GLU A 1 187 ? -4.616 5.374 7.986 1.00 97.06 187 GLU A O 1
ATOM 1552 N N . MET A 1 188 ? -3.167 5.850 6.333 1.00 97.50 188 MET A N 1
ATOM 1553 C CA . MET A 1 188 ? -4.096 6.679 5.549 1.00 97.50 188 MET A CA 1
ATOM 1554 C C . MET A 1 188 ? -5.124 5.834 4.797 1.00 97.50 188 MET A C 1
ATOM 1556 O O . MET A 1 188 ? -6.293 6.213 4.728 1.00 97.50 188 MET A O 1
ATOM 1560 N N . VAL A 1 189 ? -4.717 4.663 4.294 1.00 98.25 189 VAL A N 1
ATOM 1561 C CA . VAL A 1 189 ? -5.646 3.703 3.679 1.00 98.25 189 VAL A CA 1
ATOM 1562 C C . VAL A 1 189 ? -6.666 3.223 4.711 1.00 98.25 189 VAL A C 1
ATOM 1564 O O . VAL A 1 189 ? -7.865 3.307 4.469 1.00 98.25 189 VAL A O 1
ATOM 1567 N N . LEU A 1 190 ? -6.216 2.798 5.897 1.00 98.56 190 LEU A N 1
ATOM 1568 C CA . LEU A 1 190 ? -7.096 2.360 6.980 1.00 98.56 190 LEU A CA 1
ATOM 1569 C C . LEU A 1 190 ? -8.039 3.478 7.437 1.00 98.56 190 LEU A C 1
ATOM 1571 O O . LEU A 1 190 ? -9.210 3.211 7.684 1.00 98.56 190 LEU A O 1
ATOM 1575 N N . TYR A 1 191 ? -7.553 4.720 7.519 1.00 98.19 191 TYR A N 1
ATOM 1576 C CA . TYR A 1 191 ? -8.409 5.874 7.790 1.00 98.19 191 TYR A CA 1
ATOM 1577 C C . TYR A 1 191 ? -9.535 5.981 6.754 1.00 98.19 191 TYR A C 1
ATOM 1579 O O . TYR A 1 191 ? -10.698 5.994 7.142 1.00 98.19 191 TYR A O 1
ATOM 1587 N N . ALA A 1 192 ? -9.211 5.955 5.455 1.00 98.38 192 ALA A N 1
ATOM 1588 C CA . ALA A 1 192 ? -10.205 5.988 4.380 1.00 98.38 192 ALA A CA 1
ATOM 1589 C C . ALA A 1 192 ? -11.223 4.839 4.469 1.00 98.38 192 ALA A C 1
ATOM 1591 O O . ALA A 1 192 ? -12.423 5.087 4.381 1.00 98.38 192 ALA A O 1
ATOM 1592 N N . LEU A 1 193 ? -10.768 3.607 4.723 1.00 98.56 193 LEU A N 1
ATOM 1593 C CA . LEU A 1 193 ? -11.647 2.440 4.870 1.00 98.56 193 LEU A CA 1
ATOM 1594 C C . LEU A 1 193 ? -12.604 2.532 6.068 1.00 98.56 193 LEU A C 1
ATOM 1596 O O . LEU A 1 193 ? -13.630 1.856 6.075 1.00 98.56 193 LEU A O 1
ATOM 1600 N N . LEU A 1 194 ? -12.252 3.285 7.113 1.00 98.25 194 LEU A N 1
ATOM 1601 C CA . LEU A 1 194 ? -13.065 3.414 8.327 1.00 98.25 194 LEU A CA 1
ATOM 1602 C C . LEU A 1 194 ? -14.020 4.614 8.286 1.00 98.25 194 LEU A C 1
ATOM 1604 O O . LEU A 1 194 ? -14.983 4.631 9.051 1.00 98.25 194 LEU A O 1
ATOM 1608 N N . THR A 1 195 ? -13.763 5.613 7.437 1.00 97.88 195 THR A N 1
ATOM 1609 C CA . THR A 1 195 ? -14.542 6.863 7.402 1.00 97.88 195 THR A CA 1
ATOM 1610 C C . THR A 1 195 ? -15.327 7.087 6.118 1.00 97.88 195 THR A C 1
ATOM 1612 O O . THR A 1 195 ? -16.256 7.893 6.130 1.00 97.88 195 THR A O 1
ATOM 1615 N N . ILE A 1 196 ? -14.996 6.397 5.026 1.00 98.19 196 ILE A N 1
ATOM 1616 C CA . ILE A 1 196 ? -15.747 6.466 3.771 1.00 98.19 196 ILE A CA 1
ATOM 1617 C C . ILE A 1 196 ? -16.697 5.257 3.711 1.00 98.19 196 ILE A C 1
ATOM 1619 O O . ILE A 1 196 ? -16.219 4.123 3.682 1.00 98.19 196 ILE A O 1
ATOM 1623 N N . PRO A 1 197 ? -18.028 5.461 3.685 1.00 95.38 197 PRO A N 1
ATOM 1624 C CA . PRO A 1 197 ? -18.982 4.350 3.670 1.00 95.38 197 PRO A CA 1
ATOM 1625 C C . PRO A 1 197 ? -18.964 3.560 2.360 1.00 95.38 197 PRO A C 1
ATOM 1627 O O . PRO A 1 197 ? -19.042 2.336 2.375 1.00 95.38 197 PRO A O 1
ATOM 1630 N N . GLU A 1 198 ? -18.850 4.268 1.234 1.00 97.12 198 GLU A N 1
ATOM 1631 C CA . GLU A 1 198 ? -18.993 3.681 -0.095 1.00 97.12 198 GLU A CA 1
ATOM 1632 C C . GLU A 1 198 ? -17.638 3.410 -0.743 1.00 97.12 198 GLU A C 1
ATOM 1634 O O . GLU A 1 198 ? -16.818 4.314 -0.926 1.00 97.12 198 GLU A O 1
ATOM 1639 N N . THR A 1 199 ? -17.418 2.166 -1.168 1.00 95.94 199 THR A N 1
ATOM 1640 C CA . THR A 1 199 ? -16.144 1.726 -1.760 1.00 95.94 199 THR A CA 1
ATOM 1641 C C . THR A 1 199 ? -15.798 2.486 -3.042 1.00 95.94 199 THR A C 1
ATOM 1643 O O . THR A 1 199 ? -14.635 2.796 -3.302 1.00 95.94 199 THR A O 1
ATOM 1646 N N . CYS A 1 200 ? -16.800 2.878 -3.835 1.00 96.25 200 CYS A N 1
ATOM 1647 C CA . CYS A 1 200 ? -16.607 3.650 -5.067 1.00 96.25 200 CYS A CA 1
ATOM 1648 C C . CYS A 1 200 ? -16.090 5.083 -4.829 1.00 96.25 200 CYS A C 1
ATOM 1650 O O . CYS A 1 200 ? -15.610 5.725 -5.776 1.00 96.25 200 CYS A O 1
ATOM 1652 N N . SER A 1 201 ? -16.172 5.560 -3.581 1.00 98.06 201 SER A N 1
ATOM 1653 C CA . SER A 1 201 ? -15.689 6.861 -3.116 1.00 98.06 201 SER A CA 1
ATOM 1654 C C . SER A 1 201 ? -14.297 6.796 -2.482 1.00 98.06 201 SER A C 1
ATOM 1656 O O . SER A 1 201 ? -13.770 7.833 -2.079 1.00 98.06 201 SER A O 1
ATOM 1658 N N . TYR A 1 202 ? -13.666 5.620 -2.398 1.00 98.56 202 TYR A N 1
ATOM 1659 C CA . TYR A 1 202 ? -12.274 5.538 -1.959 1.00 98.56 202 TYR A CA 1
ATOM 1660 C C . TYR A 1 202 ? -11.349 6.274 -2.939 1.00 98.56 202 TYR A C 1
ATOM 1662 O O . TYR A 1 202 ? -11.525 6.132 -4.153 1.00 98.56 202 TYR A O 1
ATOM 1670 N N . PRO A 1 203 ? -10.334 7.023 -2.461 1.00 98.50 203 PRO A N 1
ATOM 1671 C CA . PRO A 1 203 ? -9.496 7.854 -3.327 1.00 98.50 203 PRO A CA 1
ATOM 1672 C C . PRO A 1 203 ? -8.843 7.101 -4.485 1.00 98.50 203 PRO A C 1
ATOM 1674 O O . PRO A 1 203 ? -8.828 7.594 -5.608 1.00 98.50 203 PRO A O 1
ATOM 1677 N N . TRP A 1 204 ? -8.366 5.880 -4.243 1.00 98.38 204 TRP A N 1
ATOM 1678 C CA . TRP A 1 204 ? -7.768 5.045 -5.286 1.00 98.38 204 TRP A CA 1
ATOM 1679 C C . TRP A 1 204 ? -8.801 4.504 -6.286 1.00 98.38 204 TRP A C 1
ATOM 1681 O O . TRP A 1 204 ? -8.474 4.338 -7.457 1.00 98.38 204 TRP A O 1
ATOM 1691 N N . ASN A 1 205 ? -10.051 4.278 -5.869 1.00 98.12 205 ASN A N 1
ATOM 1692 C CA . ASN A 1 205 ? -11.134 3.854 -6.763 1.00 98.12 205 ASN A CA 1
ATOM 1693 C C . ASN A 1 205 ? -11.650 5.020 -7.620 1.00 98.12 205 ASN A C 1
ATOM 1695 O O . ASN A 1 205 ? -11.959 4.824 -8.797 1.00 98.12 205 ASN A O 1
ATOM 1699 N N . ILE A 1 206 ? -11.691 6.235 -7.061 1.00 98.12 206 ILE A N 1
ATOM 1700 C CA . ILE A 1 206 ? -11.924 7.472 -7.819 1.00 98.12 206 ILE A CA 1
ATOM 1701 C C . ILE A 1 206 ? -10.808 7.656 -8.852 1.00 98.12 206 ILE A C 1
ATOM 1703 O O . ILE A 1 206 ? -11.097 7.739 -10.044 1.00 98.12 206 ILE A O 1
ATOM 1707 N N . TYR A 1 207 ? -9.547 7.614 -8.410 1.00 98.00 207 TYR A N 1
ATOM 1708 C CA . TYR A 1 207 ? -8.385 7.799 -9.277 1.00 98.00 207 TYR A CA 1
ATOM 1709 C C . TYR A 1 207 ? -8.351 6.791 -10.432 1.00 98.00 207 TYR A C 1
ATOM 1711 O O . TYR A 1 207 ? -8.191 7.185 -11.582 1.00 98.00 207 TYR A O 1
ATOM 1719 N N . ASN A 1 208 ? -8.572 5.502 -10.149 1.00 97.25 208 ASN A N 1
ATOM 1720 C CA . ASN A 1 208 ? -8.646 4.455 -11.172 1.00 97.25 208 ASN A CA 1
ATOM 1721 C C . ASN A 1 208 ? -9.764 4.706 -12.191 1.00 97.25 208 ASN A C 1
ATOM 1723 O O . ASN A 1 208 ? -9.569 4.516 -13.385 1.00 97.25 208 ASN A O 1
ATOM 1727 N N . ARG A 1 209 ? -10.943 5.151 -11.745 1.00 96.62 209 ARG A N 1
ATOM 1728 C CA . ARG A 1 209 ? -12.058 5.448 -12.652 1.00 96.62 209 ARG A CA 1
ATOM 1729 C C . ARG A 1 209 ? -11.744 6.620 -13.584 1.00 96.62 209 ARG A C 1
ATOM 1731 O O . ARG A 1 209 ? -12.157 6.583 -14.739 1.00 96.62 209 ARG A O 1
ATOM 1738 N N . GLU A 1 210 ? -11.042 7.631 -13.082 1.00 96.94 210 GLU A N 1
ATOM 1739 C CA . GLU A 1 210 ? -10.634 8.818 -13.844 1.00 96.94 210 GLU A CA 1
ATOM 1740 C C . GLU A 1 210 ? -9.454 8.554 -14.792 1.00 96.94 210 GLU A C 1
ATOM 1742 O O . GLU A 1 210 ? -9.327 9.259 -15.786 1.00 96.94 210 GLU A O 1
ATOM 1747 N N . HIS A 1 211 ? -8.644 7.523 -14.522 1.00 96.50 211 HIS A N 1
ATOM 1748 C CA . HIS A 1 211 ? -7.433 7.169 -15.280 1.00 96.50 211 HIS A CA 1
ATOM 1749 C C . HIS A 1 211 ? -7.443 5.691 -15.697 1.00 96.50 211 HIS A C 1
ATOM 1751 O O . HIS A 1 211 ? -6.468 4.950 -15.528 1.00 96.50 211 HIS A O 1
ATOM 1757 N N . LYS A 1 212 ? -8.597 5.212 -16.172 1.00 94.19 212 LYS A N 1
ATOM 1758 C CA . LYS A 1 212 ? -8.859 3.782 -16.398 1.00 94.19 212 LYS A CA 1
ATOM 1759 C C . LYS A 1 212 ? -7.882 3.150 -17.392 1.00 94.19 212 LYS A C 1
ATOM 1761 O O . LYS A 1 212 ? -7.571 1.967 -17.284 1.00 94.19 212 LYS A O 1
ATOM 1766 N N . GLU A 1 213 ? -7.390 3.931 -18.344 1.00 92.94 213 GLU A N 1
ATOM 1767 C CA . GLU A 1 213 ? -6.393 3.540 -19.338 1.00 92.94 213 GLU A CA 1
ATOM 1768 C C . GLU A 1 213 ? -5.053 3.109 -18.728 1.00 92.94 213 GLU A C 1
ATOM 1770 O O . GLU A 1 213 ? -4.354 2.290 -19.330 1.00 92.94 213 GLU A O 1
ATOM 1775 N N . LEU A 1 214 ? -4.714 3.604 -17.530 1.00 91.44 214 LEU A N 1
ATOM 1776 C CA . LEU A 1 214 ? -3.479 3.241 -16.838 1.00 91.44 214 LEU A CA 1
ATOM 1777 C C . LEU A 1 214 ? -3.524 1.817 -16.283 1.00 91.44 214 LEU A C 1
ATOM 1779 O O . LEU A 1 214 ? -2.497 1.152 -16.260 1.00 91.44 214 LEU A O 1
ATOM 1783 N N . TYR A 1 215 ? -4.696 1.336 -15.862 1.00 91.44 215 TYR A N 1
ATOM 1784 C CA . TYR A 1 215 ? -4.835 0.118 -15.051 1.00 91.44 215 TYR A CA 1
ATOM 1785 C C . TYR A 1 215 ? -5.426 -1.074 -15.808 1.00 91.44 215 TYR A C 1
ATOM 1787 O O . TYR A 1 215 ? -5.943 -2.017 -15.207 1.00 91.44 215 TYR A O 1
ATOM 1795 N N . ILE A 1 216 ? -5.333 -1.052 -17.137 1.00 81.19 216 ILE A N 1
ATOM 1796 C CA . ILE A 1 216 ? -5.661 -2.197 -17.989 1.00 81.19 216 ILE A CA 1
ATOM 1797 C C . ILE A 1 216 ? -4.498 -3.196 -17.888 1.00 81.19 216 ILE A C 1
ATOM 1799 O O . ILE A 1 216 ? -3.530 -3.105 -18.654 1.00 81.19 216 ILE A O 1
ATOM 1803 N N . LEU A 1 217 ? -4.578 -4.080 -16.885 1.00 68.56 217 LEU A N 1
ATOM 1804 C CA . LEU A 1 217 ? -3.687 -5.225 -16.667 1.00 68.56 217 LEU A CA 1
ATOM 1805 C C . LEU A 1 217 ? -4.179 -6.458 -17.435 1.00 68.56 217 LEU A C 1
ATOM 1807 O O . LEU A 1 217 ? -5.390 -6.751 -17.375 1.00 68.56 217 LEU A O 1
#

Secondary structure (DSSP, 8-state):
----PPP-TTEEEEE-SGGGTT-SSSEE-GGGSTTTS--B----TT-PPBSSHHHHHHHHEE-TTSB-TTS-B-HHHHHHHHHHHT-SS--SSSS-HHHHGGGS-TT--SEEEEE-TT--EEEE-TTTTHHHHHHHHHHHHTTSHHHHHHHHHHHTTPEEEE--SS----S-HHHHHH-TTS---HHHHHHHHHH-S-GGGSHHHHHHHHTGGGG--

Sequence (217 aa):
MIKNPKYIVGYLNVFPNYRHNARKDGYGCSELSPKSLGPIEHNMPGLPTALNLENFHQYAKFWSFEIDINDMPTEQTLHHRIKGYQSKIPARHKHSNDILSKYGNVNAPKYSLYYRSDGTPLKYSYLECRYFYCHYYELLATETKSYKELLHKIKQGYNLNIVGYDGYPPSGHIEMYLDISKPYGHEMVLYALLTIPETCSYPWNIYNREHKELYIL